Protein AF-0000000084974474 (afdb_homodimer)

Radius of gyration: 19.14 Å; Cα contacts (8 Å, |Δi|>4): 513; chains: 2; bounding box: 44×50×41 Å

Sequence (272 aa):
MDNSFTIFLDAYLDAWRNSSLVDLKELISQTYEAREITGGNIVDFGYVESLNGWEQGFNFAKENNAQWNIRVVSILPLRKDETMAILSATMVIQGESLKTANLFFQTFKKYNQGDWKLVRSYIETGISLNGVFFNNMDNSFTIFLDAYLDAWRNSSLVDLKELISQTYEAREITGGNIVDFGYVESLNGWEQGFNFAKENNAQWNIRVVSILPLRKDETMAILSATMVIQGESLKTANLFFQTFKKYNQGDWKLVRSYIETGISLNGVFFNN

Secondary structure (DSSP, 8-state):
--HHHHHHHHHHHHHHHTT-HHHHHHHEEEEEEEEEEETTEEEEEEHHHHHHHHHHHHHHHHHTTEEEEEEEEEEEEEETTEEEEEEEEEEEETTEE-SEEEEEEEEEEE-TTS-EEEEEEEEEEEEETTTSSTT-/--HHHHHHHHHHHHHHHTT-HHHHHHHEEEEEEEEEEETTEEEEEEHHHHHHHHHHHHHHHHHTTEEEEEEEEEEEEEETTEEEEEEEEEEEETTEE-SEEEEEEEEEEE-TTS-EEEEEEEEEEEEETTTSSTT-

Structure (mmCIF, N/CA/C/O backbone):
data_AF-0000000084974474-model_v1
#
loop_
_entity.id
_entity.type
_entity.pdbx_description
1 polymer Flavoprotein
#
loop_
_atom_site.group_PDB
_atom_site.id
_atom_site.type_symbol
_atom_site.label_atom_id
_atom_site.label_alt_id
_atom_site.label_comp_id
_atom_site.label_asym_id
_atom_site.label_entity_id
_atom_site.label_seq_id
_atom_site.pdbx_PDB_ins_code
_atom_site.Cartn_x
_atom_site.Cartn_y
_atom_site.Cartn_z
_atom_site.occupancy
_atom_site.B_iso_or_equiv
_atom_site.auth_seq_id
_atom_site.auth_comp_id
_atom_site.auth_asym_id
_atom_site.auth_atom_id
_atom_site.pdbx_PDB_model_num
ATOM 1 N N . MET A 1 1 ? -12.109 -13.461 10.797 1 56.47 1 MET A N 1
ATOM 2 C CA . MET A 1 1 ? -11.93 -13.297 9.359 1 56.47 1 MET A CA 1
ATOM 3 C C . MET A 1 1 ? -12.898 -14.18 8.586 1 56.47 1 MET A C 1
ATOM 5 O O . MET A 1 1 ? -13.312 -15.234 9.078 1 56.47 1 MET A O 1
ATOM 9 N N . ASP A 1 2 ? -13.484 -13.617 7.523 1 65.88 2 ASP A N 1
ATOM 10 C CA . ASP A 1 2 ? -14.391 -14.375 6.668 1 65.88 2 ASP A CA 1
ATOM 11 C C . ASP A 1 2 ? -13.75 -15.672 6.188 1 65.88 2 ASP A C 1
ATOM 13 O O . ASP A 1 2 ? -12.688 -15.648 5.562 1 65.88 2 ASP A O 1
ATOM 17 N N . ASN A 1 3 ? -14.18 -16.812 6.621 1 81.38 3 ASN A N 1
ATOM 18 C CA . ASN A 1 3 ? -13.688 -18.141 6.27 1 81.38 3 ASN A CA 1
ATOM 19 C C . ASN A 1 3 ? -13.539 -18.297 4.758 1 81.38 3 ASN A C 1
ATOM 21 O O . ASN A 1 3 ? -12.586 -18.922 4.289 1 81.38 3 ASN A O 1
ATOM 25 N N . SER A 1 4 ? -14.422 -17.656 4.105 1 90.56 4 SER A N 1
ATOM 26 C CA . SER A 1 4 ? -14.359 -17.797 2.652 1 90.56 4 SER A CA 1
ATOM 27 C C . SER A 1 4 ? -13.133 -17.094 2.078 1 90.56 4 SER A C 1
ATOM 29 O O . SER A 1 4 ? -12.547 -17.562 1.1 1 90.56 4 SER A O 1
ATOM 31 N N . PHE A 1 5 ? -12.68 -16.047 2.666 1 94.5 5 PHE A N 1
ATOM 32 C CA . PHE A 1 5 ? -11.516 -15.336 2.162 1 94.5 5 PHE A CA 1
ATOM 33 C C . PHE A 1 5 ? -10.242 -16.141 2.395 1 94.5 5 PHE A C 1
ATOM 35 O O . PHE A 1 5 ? -9.375 -16.203 1.521 1 94.5 5 PHE A O 1
ATOM 42 N N . THR A 1 6 ? -10.133 -16.688 3.533 1 94.56 6 THR A N 1
ATOM 43 C CA . THR A 1 6 ? -8.938 -17.469 3.854 1 94.56 6 THR A CA 1
ATOM 44 C C . THR A 1 6 ? -8.766 -18.625 2.875 1 94.56 6 THR A C 1
ATOM 46 O O . THR A 1 6 ? -7.652 -18.906 2.428 1 94.56 6 THR A O 1
ATOM 49 N N . ILE A 1 7 ? -9.828 -19.266 2.557 1 95.06 7 ILE A N 1
ATOM 50 C CA . ILE A 1 7 ? -9.797 -20.359 1.589 1 95.06 7 ILE A CA 1
ATOM 51 C C . ILE A 1 7 ? -9.359 -19.828 0.227 1 95.06 7 ILE A C 1
ATOM 53 O O . ILE A 1 7 ? -8.508 -20.422 -0.433 1 95.06 7 ILE A O 1
ATOM 57 N N . PHE A 1 8 ? -9.969 -18.75 -0.148 1 96.62 8 PHE A N 1
ATOM 58 C CA . PHE A 1 8 ? -9.609 -18.109 -1.411 1 96.62 8 PHE A CA 1
ATOM 59 C C . PHE A 1 8 ? -8.133 -17.734 -1.43 1 96.62 8 PHE A C 1
ATOM 61 O O . PHE A 1 8 ? -7.43 -18 -2.404 1 96.62 8 PHE A O 1
ATOM 68 N N . LEU A 1 9 ? -7.68 -17.062 -0.381 1 97.94 9 LEU A N 1
ATOM 69 C CA . LEU A 1 9 ? -6.289 -16.609 -0.328 1 97.94 9 LEU A CA 1
ATOM 70 C C . LEU A 1 9 ? -5.332 -17.797 -0.427 1 97.94 9 LEU A C 1
ATOM 72 O O . LEU A 1 9 ? -4.312 -17.719 -1.117 1 97.94 9 LEU A O 1
ATOM 76 N N . ASP A 1 10 ? -5.684 -18.844 0.241 1 97.19 10 ASP A N 1
ATOM 77 C CA . ASP A 1 10 ? -4.855 -20.047 0.158 1 97.19 10 ASP A CA 1
ATOM 78 C C . ASP A 1 10 ? -4.75 -20.547 -1.282 1 97.19 10 ASP A C 1
ATOM 80 O O . ASP A 1 10 ? -3.662 -20.906 -1.74 1 97.19 10 ASP A O 1
ATOM 84 N N . ALA A 1 11 ? -5.867 -20.547 -1.969 1 97.31 11 ALA A N 1
ATOM 85 C CA . ALA A 1 11 ? -5.875 -20.969 -3.367 1 97.31 11 ALA A CA 1
ATOM 86 C C . ALA A 1 11 ? -5.02 -20.031 -4.223 1 97.31 11 ALA A C 1
ATOM 88 O O . ALA A 1 11 ? -4.27 -20.5 -5.09 1 97.31 11 ALA A O 1
ATOM 89 N N . TYR A 1 12 ? -5.141 -18.812 -4.004 1 98.38 12 TYR A N 1
ATOM 90 C CA . TYR A 1 12 ? -4.367 -17.797 -4.715 1 98.38 12 TYR A CA 1
ATOM 91 C C . TYR A 1 12 ? -2.875 -18 -4.496 1 98.38 12 TYR A C 1
ATOM 93 O O . TYR A 1 12 ? -2.096 -18.016 -5.449 1 98.38 12 TYR A O 1
ATOM 101 N N . LEU A 1 13 ? -2.439 -18.172 -3.262 1 98.62 13 LEU A N 1
ATOM 102 C CA . LEU A 1 13 ? -1.033 -18.359 -2.918 1 98.62 13 LEU A CA 1
ATOM 103 C C . LEU A 1 13 ? -0.503 -19.672 -3.479 1 98.62 13 LEU A C 1
ATOM 105 O O . LEU A 1 13 ? 0.654 -19.75 -3.896 1 98.62 13 LEU A O 1
ATOM 109 N N . ASP A 1 14 ? -1.361 -20.719 -3.447 1 98.31 14 ASP A N 1
ATOM 110 C CA . ASP A 1 14 ? -0.965 -22 -4.031 1 98.31 14 ASP A CA 1
ATOM 111 C C . ASP A 1 14 ? -0.706 -21.859 -5.531 1 98.31 14 ASP A C 1
ATOM 113 O O . ASP A 1 14 ? 0.268 -22.406 -6.051 1 98.31 14 ASP A O 1
ATOM 117 N N . ALA A 1 15 ? -1.609 -21.172 -6.234 1 98.38 15 ALA A N 1
ATOM 118 C CA . ALA A 1 15 ? -1.404 -20.922 -7.66 1 98.38 15 ALA A CA 1
ATOM 119 C C . ALA A 1 15 ? -0.084 -20.203 -7.91 1 98.38 15 ALA A C 1
ATOM 121 O O . ALA A 1 15 ? 0.645 -20.531 -8.852 1 98.38 15 ALA A O 1
ATOM 122 N N . TRP A 1 16 ? 0.233 -19.219 -7.109 1 98.56 16 TRP A N 1
ATOM 123 C CA . TRP A 1 16 ? 1.481 -18.469 -7.172 1 98.56 16 TRP A CA 1
ATOM 124 C C . TRP A 1 16 ? 2.678 -19.375 -6.914 1 98.56 16 TRP A C 1
ATOM 126 O O . TRP A 1 16 ? 3.586 -19.469 -7.746 1 98.56 16 TRP A O 1
ATOM 136 N N . ARG A 1 17 ? 2.666 -20.156 -5.855 1 97.94 17 ARG A N 1
ATOM 137 C CA . ARG A 1 17 ? 3.775 -21.016 -5.469 1 97.94 17 ARG A CA 1
ATOM 138 C C . ARG A 1 17 ? 4.051 -22.078 -6.539 1 97.94 17 ARG A C 1
ATOM 140 O O . ARG A 1 17 ? 5.199 -22.453 -6.762 1 97.94 17 ARG A O 1
ATOM 147 N N . ASN A 1 18 ? 3.01 -22.484 -7.16 1 97.31 18 ASN A N 1
ATOM 148 C CA . ASN A 1 18 ? 3.131 -23.516 -8.172 1 97.31 18 ASN A CA 1
ATOM 149 C C . ASN A 1 18 ? 3.4 -22.938 -9.555 1 97.31 18 ASN A C 1
ATOM 151 O O . ASN A 1 18 ? 3.455 -23.656 -10.547 1 97.31 18 ASN A O 1
ATOM 155 N N . SER A 1 19 ? 3.492 -21.641 -9.625 1 97.88 19 SER A N 1
ATOM 156 C CA . SER A 1 19 ? 3.701 -20.938 -10.883 1 97.88 19 SER A CA 1
ATOM 157 C C . SER A 1 19 ? 2.66 -21.328 -11.922 1 97.88 19 SER A C 1
ATOM 159 O O . SER A 1 19 ? 3.004 -21.625 -13.07 1 97.88 19 SER A O 1
ATOM 161 N N . SER A 1 20 ? 1.408 -21.422 -11.5 1 97.75 20 SER A N 1
ATOM 162 C CA . SER A 1 20 ? 0.314 -21.781 -12.398 1 97.75 20 SER A CA 1
ATOM 163 C C . SER A 1 20 ? -0.392 -20.547 -12.93 1 97.75 20 SER A C 1
ATOM 165 O O . SER A 1 20 ? -1.273 -19.984 -12.273 1 97.75 20 SER A O 1
ATOM 167 N N . LEU A 1 21 ? -0.081 -20.203 -14.172 1 98 21 LEU A N 1
ATOM 168 C CA . LEU A 1 21 ? -0.707 -19.047 -14.797 1 98 21 LEU A CA 1
ATOM 169 C C . LEU A 1 21 ? -2.189 -19.312 -15.055 1 98 21 LEU A C 1
ATOM 171 O O . LEU A 1 21 ? -3.012 -18.391 -14.914 1 98 21 LEU A O 1
ATOM 175 N N . VAL A 1 22 ? -2.533 -20.453 -15.43 1 97.56 22 VAL A N 1
ATOM 176 C CA . VAL A 1 22 ? -3.912 -20.828 -15.734 1 97.56 22 VAL A CA 1
ATOM 177 C C . VAL A 1 22 ? -4.789 -20.609 -14.5 1 97.56 22 VAL A C 1
ATOM 179 O O . VAL A 1 22 ? -5.859 -20 -14.586 1 97.56 22 VAL A O 1
ATOM 182 N N . ASP A 1 23 ? -4.316 -21.031 -13.367 1 97.62 23 ASP A N 1
ATOM 183 C CA . ASP A 1 23 ? -5.078 -20.875 -12.133 1 97.62 23 ASP A CA 1
ATOM 184 C C . ASP A 1 23 ? -5.129 -19.406 -11.711 1 97.62 23 ASP A C 1
ATOM 186 O O . ASP A 1 23 ? -6.18 -18.906 -11.297 1 97.62 23 ASP A O 1
ATOM 190 N N . LEU A 1 24 ? -3.986 -18.719 -11.805 1 97.81 24 LEU A N 1
ATOM 191 C CA . LEU A 1 24 ? -3.93 -17.328 -11.367 1 97.81 24 LEU A CA 1
ATOM 192 C C . LEU A 1 24 ? -4.867 -16.453 -12.203 1 97.81 24 LEU A C 1
ATOM 194 O O . LEU A 1 24 ? -5.516 -15.547 -11.672 1 97.81 24 LEU A O 1
ATOM 198 N N . LYS A 1 25 ? -4.895 -16.75 -13.453 1 97.62 25 LYS A N 1
ATOM 199 C CA . LYS A 1 25 ? -5.738 -15.992 -14.367 1 97.62 25 LYS A CA 1
ATOM 200 C C . LYS A 1 25 ? -7.191 -15.977 -13.898 1 97.62 25 LYS A C 1
ATOM 202 O O . LYS A 1 25 ? -7.883 -14.969 -14.031 1 97.62 25 LYS A O 1
ATOM 207 N N . GLU A 1 26 ? -7.656 -17.016 -13.352 1 96.38 26 GLU A N 1
ATOM 208 C CA . GLU A 1 26 ? -9.039 -17.156 -12.906 1 96.38 26 GLU A CA 1
ATOM 209 C C . GLU A 1 26 ? -9.281 -16.375 -11.617 1 96.38 26 GLU A C 1
ATOM 211 O O . GLU A 1 26 ? -10.43 -16.109 -11.25 1 96.38 26 GLU A O 1
ATOM 216 N N . LEU A 1 27 ? -8.219 -16.031 -10.922 1 97.81 27 LEU A N 1
ATOM 217 C CA . LEU A 1 27 ? -8.336 -15.438 -9.594 1 97.81 27 LEU A CA 1
ATOM 218 C C . LEU A 1 27 ? -8.117 -13.93 -9.664 1 97.81 27 LEU A C 1
ATOM 220 O O . LEU A 1 27 ? -8.297 -13.234 -8.664 1 97.81 27 LEU A O 1
ATOM 224 N N . ILE A 1 28 ? -7.75 -13.414 -10.789 1 98.19 28 ILE A N 1
ATOM 225 C CA . ILE A 1 28 ? -7.512 -11.992 -10.984 1 98.19 28 ILE A CA 1
ATOM 226 C C . ILE A 1 28 ? -8.664 -11.383 -11.789 1 98.19 28 ILE A C 1
ATOM 228 O O . ILE A 1 28 ? -9.094 -11.953 -12.797 1 98.19 28 ILE A O 1
ATOM 232 N N . SER A 1 29 ? -9.195 -10.32 -11.344 1 97.75 29 SER A N 1
ATOM 233 C CA . SER A 1 29 ? -10.281 -9.633 -12.031 1 97.75 29 SER A CA 1
ATOM 234 C C . SER A 1 29 ? -9.828 -9.086 -13.375 1 97.75 29 SER A C 1
ATOM 236 O O . SER A 1 29 ? -8.719 -8.57 -13.5 1 97.75 29 SER A O 1
ATOM 238 N N . GLN A 1 30 ? -10.711 -9.055 -14.375 1 97.19 30 GLN A N 1
ATOM 239 C CA . GLN A 1 30 ? -10.406 -8.461 -15.672 1 97.19 30 GLN A CA 1
ATOM 240 C C . GLN A 1 30 ? -10.258 -6.949 -15.57 1 97.19 30 GLN A C 1
ATOM 242 O O . GLN A 1 30 ? -9.688 -6.316 -16.469 1 97.19 30 GLN A O 1
ATOM 247 N N . THR A 1 31 ? -10.766 -6.328 -14.531 1 9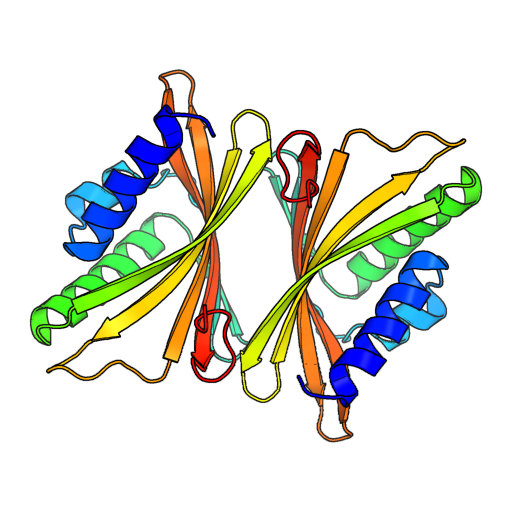6.44 31 THR A N 1
ATOM 248 C CA . THR A 1 31 ? -10.672 -4.887 -14.328 1 96.44 31 THR A CA 1
ATOM 249 C C . THR A 1 31 ? -9.523 -4.551 -13.383 1 96.44 31 THR A C 1
ATOM 251 O O . THR A 1 31 ? -9.477 -3.455 -12.82 1 96.44 31 THR A O 1
ATOM 254 N N . TYR A 1 32 ? -8.672 -5.52 -13.164 1 98 32 TYR A N 1
ATOM 255 C CA . TYR A 1 32 ? -7.516 -5.402 -12.281 1 98 32 TYR A CA 1
ATOM 256 C C . TYR A 1 32 ? -6.684 -4.176 -12.633 1 98 32 TYR A C 1
ATOM 258 O O . TYR A 1 32 ? -6.449 -3.891 -13.812 1 98 32 TYR A O 1
ATOM 266 N N . GLU A 1 33 ? -6.254 -3.398 -11.648 1 98.12 33 GLU A N 1
ATOM 267 C CA . GLU A 1 33 ? -5.332 -2.271 -11.781 1 98.12 33 GLU A CA 1
ATOM 268 C C . GLU A 1 33 ? -4.191 -2.373 -10.773 1 98.12 33 GLU A C 1
ATOM 270 O O . GLU A 1 33 ? -4.414 -2.674 -9.602 1 98.12 33 GLU A O 1
ATOM 275 N N . ALA A 1 34 ? -2.992 -2.102 -11.273 1 98.44 34 ALA A N 1
ATOM 276 C CA . ALA A 1 34 ? -1.835 -2.199 -10.391 1 98.44 34 ALA A CA 1
ATOM 277 C C . ALA A 1 34 ? -0.9 -1.008 -10.578 1 98.44 34 ALA A C 1
ATOM 279 O O . ALA A 1 34 ? -0.854 -0.408 -11.656 1 98.44 34 ALA A O 1
ATOM 280 N N . ARG A 1 35 ? -0.254 -0.593 -9.609 1 98.62 35 ARG A N 1
ATOM 281 C CA . ARG A 1 35 ? 0.877 0.33 -9.602 1 98.62 35 ARG A CA 1
ATOM 282 C C . ARG A 1 35 ? 2.113 -0.325 -8.992 1 98.62 35 ARG A C 1
ATOM 284 O O . ARG A 1 35 ? 2.055 -0.867 -7.891 1 98.62 35 ARG A O 1
ATOM 291 N N . GLU A 1 36 ? 3.164 -0.333 -9.672 1 98.44 36 GLU A N 1
ATOM 292 C CA . GLU A 1 36 ? 4.43 -0.918 -9.242 1 98.44 36 GLU A CA 1
ATOM 293 C C . GLU A 1 36 ? 5.52 0.145 -9.125 1 98.44 36 GLU A C 1
ATOM 295 O O . GLU A 1 36 ? 5.645 1.008 -10 1 98.44 36 GLU A O 1
ATOM 300 N N . ILE A 1 37 ? 6.215 0.116 -8.062 1 97.5 37 ILE A N 1
ATOM 301 C CA . ILE A 1 37 ? 7.383 0.965 -7.859 1 97.5 37 ILE A CA 1
ATOM 302 C C . ILE A 1 37 ? 8.656 0.137 -8.008 1 97.5 37 ILE A C 1
ATOM 304 O O . ILE A 1 37 ? 8.883 -0.813 -7.254 1 97.5 37 ILE A O 1
ATOM 308 N N . THR A 1 38 ? 9.469 0.484 -8.906 1 94 38 THR A N 1
ATOM 309 C CA . THR A 1 38 ? 10.766 -0.137 -9.125 1 94 38 THR A CA 1
ATOM 310 C C . THR A 1 38 ? 11.875 0.913 -9.109 1 94 38 THR A C 1
ATOM 312 O O . THR A 1 38 ? 11.922 1.78 -9.984 1 94 38 THR A O 1
ATOM 315 N N . GLY A 1 39 ? 12.789 0.85 -8.148 1 85.94 39 GLY A N 1
ATOM 316 C CA . GLY A 1 39 ? 13.859 1.833 -8.039 1 85.94 39 GLY A CA 1
ATOM 317 C C . GLY A 1 39 ? 13.344 3.258 -7.945 1 85.94 39 GLY A C 1
ATOM 318 O O . GLY A 1 39 ? 13.945 4.176 -8.508 1 85.94 39 GLY A O 1
ATOM 319 N N . GLY A 1 40 ? 12.172 3.357 -7.449 1 85 40 GLY A N 1
ATOM 320 C CA . GLY A 1 40 ? 11.602 4.688 -7.305 1 85 40 GLY A CA 1
ATOM 321 C C . GLY A 1 40 ? 10.727 5.086 -8.477 1 85 40 GLY A C 1
ATOM 322 O O . GLY A 1 40 ? 10.039 6.113 -8.43 1 85 40 GLY A O 1
ATOM 323 N N . ASN A 1 41 ? 10.781 4.305 -9.555 1 93.19 41 ASN A N 1
ATOM 324 C CA . ASN A 1 41 ? 9.961 4.586 -10.727 1 93.19 41 ASN A CA 1
ATOM 325 C C . ASN A 1 41 ? 8.57 3.957 -10.602 1 93.19 41 ASN A C 1
ATOM 327 O O . ASN A 1 41 ? 8.438 2.828 -10.125 1 93.19 41 ASN A O 1
ATOM 331 N N . ILE A 1 42 ? 7.57 4.746 -11.062 1 96.88 42 ILE A N 1
ATOM 332 C CA . ILE A 1 42 ? 6.18 4.316 -10.969 1 96.88 42 ILE A CA 1
ATOM 333 C C . ILE A 1 42 ? 5.727 3.74 -12.312 1 96.88 42 ILE A C 1
ATOM 335 O O . ILE A 1 42 ? 5.883 4.379 -13.352 1 96.88 42 ILE A O 1
ATOM 339 N N . VAL A 1 43 ? 5.188 2.588 -12.352 1 97.44 43 VAL A N 1
ATOM 340 C CA . VAL A 1 43 ? 4.598 1.955 -13.531 1 97.44 43 VAL A CA 1
ATOM 341 C C . VAL A 1 43 ? 3.191 1.461 -13.195 1 97.44 43 VAL A C 1
ATOM 343 O O . VAL A 1 43 ? 2.998 0.725 -12.227 1 97.44 43 VAL A O 1
ATOM 346 N N . ASP A 1 44 ? 2.271 1.889 -14.023 1 97.94 44 ASP A N 1
ATOM 347 C CA . ASP A 1 44 ? 0.905 1.394 -13.898 1 97.94 44 ASP A CA 1
ATOM 348 C C . ASP A 1 44 ? 0.591 0.363 -14.984 1 97.94 44 ASP A C 1
ATOM 350 O O . ASP A 1 44 ? 1.036 0.498 -16.125 1 97.94 44 ASP A O 1
ATOM 354 N N . PHE A 1 45 ? -0.127 -0.654 -14.641 1 98.31 45 PHE A N 1
ATOM 355 C CA . PHE A 1 45 ? -0.512 -1.646 -15.641 1 98.31 45 PHE A CA 1
ATOM 356 C C . PHE A 1 45 ? -1.829 -2.311 -15.258 1 98.31 45 PHE A C 1
ATOM 358 O O . PHE A 1 45 ? -2.27 -2.219 -14.109 1 98.31 45 PHE A O 1
ATOM 365 N N . GLY A 1 46 ? -2.449 -2.967 -16.188 1 98.19 46 GLY A N 1
ATOM 366 C CA . GLY A 1 46 ? -3.734 -3.619 -15.984 1 98.19 46 GLY A CA 1
ATOM 367 C C . GLY A 1 46 ? -3.664 -5.129 -16.125 1 98.19 46 GLY A C 1
ATOM 368 O O . GLY A 1 46 ? -2.607 -5.727 -15.906 1 98.19 46 GLY A O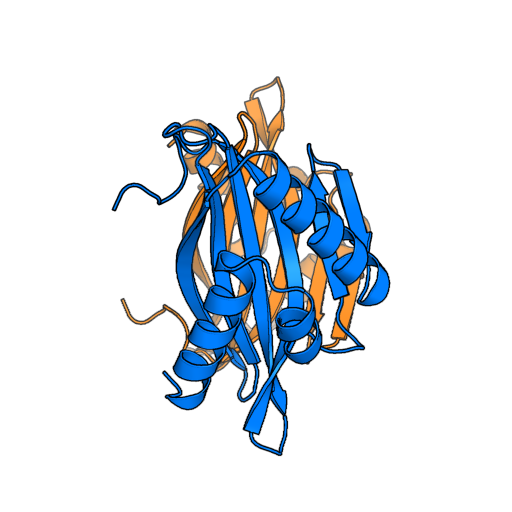 1
ATOM 369 N N . TYR A 1 47 ? -4.781 -5.695 -16.375 1 98.31 47 TYR A N 1
ATOM 370 C CA . TYR A 1 47 ? -4.996 -7.141 -16.375 1 98.31 47 TYR A CA 1
ATOM 371 C C . TYR A 1 47 ? -4.07 -7.832 -17.375 1 98.31 47 TYR A C 1
ATOM 373 O O . TYR A 1 47 ? -3.314 -8.734 -17 1 98.31 47 TYR A O 1
ATOM 381 N N . VAL A 1 48 ? -4.059 -7.414 -18.609 1 98.06 48 VAL A N 1
ATOM 382 C CA . VAL A 1 48 ? -3.307 -8.094 -19.656 1 98.06 48 VAL A CA 1
ATOM 383 C C . VAL A 1 48 ? -1.813 -8.031 -19.344 1 98.06 48 VAL A C 1
ATOM 385 O O . VAL A 1 48 ? -1.12 -9.055 -19.391 1 98.06 48 VAL A O 1
ATOM 388 N N . GLU A 1 49 ? -1.334 -6.852 -19.016 1 98.31 49 GLU A N 1
ATOM 389 C CA . GLU A 1 49 ? 0.078 -6.684 -18.688 1 98.31 49 GLU A CA 1
ATOM 390 C C . GLU A 1 49 ? 0.461 -7.516 -17.469 1 98.31 49 GLU A C 1
ATOM 392 O O . GLU A 1 49 ? 1.585 -8.008 -17.375 1 98.31 49 GLU A O 1
ATOM 397 N N . SER A 1 50 ? -0.454 -7.602 -16.5 1 98.12 50 SER A N 1
ATOM 398 C CA . SER A 1 50 ? -0.164 -8.391 -15.312 1 98.12 50 SER A CA 1
ATOM 399 C C . SER A 1 50 ? 0.058 -9.859 -15.664 1 98.12 50 SER A C 1
ATOM 401 O O . SER A 1 50 ? 0.975 -10.5 -15.141 1 98.12 50 SER A O 1
ATOM 403 N N . LEU A 1 51 ? -0.827 -10.398 -16.516 1 98.19 51 LEU A N 1
ATOM 404 C CA . LEU A 1 51 ? -0.672 -11.789 -16.922 1 98.19 51 LEU A CA 1
ATOM 405 C C . LEU A 1 51 ? 0.671 -12.008 -17.609 1 98.19 51 LEU A C 1
ATOM 407 O O . LEU A 1 51 ? 1.332 -13.023 -17.375 1 98.19 51 LEU A O 1
ATOM 411 N N . ASN A 1 52 ? 1.05 -11.062 -18.453 1 98 52 ASN A N 1
ATOM 412 C CA . ASN A 1 52 ? 2.361 -11.141 -19.078 1 98 52 ASN A CA 1
ATOM 413 C C . ASN A 1 52 ? 3.486 -11.117 -18.047 1 98 52 ASN A C 1
ATOM 415 O O . ASN A 1 52 ? 4.461 -11.867 -18.172 1 98 52 ASN A O 1
ATOM 419 N N . GLY A 1 53 ? 3.396 -10.258 -17.094 1 97.31 53 GLY A N 1
ATOM 420 C CA . GLY A 1 53 ? 4.375 -10.203 -16.031 1 97.31 53 GLY A CA 1
ATOM 421 C C . GLY A 1 53 ? 4.461 -11.5 -15.234 1 97.31 53 GLY A C 1
ATOM 422 O O . GLY A 1 53 ? 5.555 -11.984 -14.945 1 97.31 53 GLY A O 1
ATOM 423 N N . TRP A 1 54 ? 3.338 -12.055 -14.867 1 97.94 54 TRP A N 1
ATOM 424 C CA . TRP A 1 54 ? 3.299 -13.328 -14.164 1 97.94 54 TRP A CA 1
ATOM 425 C C . TRP A 1 54 ? 3.939 -14.43 -15.008 1 97.94 54 TRP A C 1
ATOM 427 O O . TRP A 1 54 ? 4.699 -15.258 -14.484 1 97.94 54 TRP A O 1
ATOM 437 N N . GLU A 1 55 ? 3.549 -14.422 -16.266 1 98.25 55 GLU A N 1
ATOM 438 C CA . GLU A 1 55 ? 4.121 -15.43 -17.156 1 98.25 55 GLU A CA 1
ATOM 439 C C . GLU A 1 55 ? 5.645 -15.359 -17.172 1 98.25 55 GLU A C 1
ATOM 441 O O . GLU A 1 55 ? 6.32 -16.391 -17.062 1 98.25 55 GLU A O 1
ATOM 446 N N . GLN A 1 56 ? 6.188 -14.188 -17.312 1 97.5 56 GLN A N 1
ATOM 447 C CA . GLN A 1 56 ? 7.637 -14 -17.297 1 97.5 56 GLN A CA 1
ATOM 448 C C . GLN A 1 56 ? 8.227 -14.477 -15.969 1 97.5 56 GLN A C 1
ATOM 450 O O . GLN A 1 56 ? 9.234 -15.188 -15.953 1 97.5 56 GLN A O 1
ATOM 455 N N . GLY A 1 57 ? 7.617 -14.086 -14.875 1 97.06 57 GLY A N 1
ATOM 456 C CA . GLY A 1 57 ? 8.094 -14.516 -13.57 1 97.06 57 GLY A CA 1
ATOM 457 C C . GLY A 1 57 ? 8.039 -16.016 -13.383 1 97.06 57 GLY A C 1
ATOM 458 O O . GLY A 1 57 ? 8.984 -16.625 -12.867 1 97.06 57 GLY A O 1
ATOM 459 N N . PHE A 1 58 ? 6.98 -16.625 -13.781 1 98.12 58 PHE A N 1
ATOM 460 C CA . PHE A 1 58 ? 6.805 -18.062 -13.633 1 98.12 58 PHE A CA 1
ATOM 461 C C . PHE A 1 58 ? 7.785 -18.828 -14.523 1 98.12 58 PHE A C 1
ATOM 463 O O . PHE A 1 58 ? 8.336 -19.844 -14.125 1 98.12 58 PHE A O 1
ATOM 470 N N . ASN A 1 59 ? 7.988 -18.344 -15.742 1 97.88 59 ASN A N 1
ATOM 471 C CA . ASN A 1 59 ? 8.992 -18.953 -16.609 1 97.88 59 ASN A CA 1
ATOM 472 C C . ASN A 1 59 ? 10.383 -18.875 -15.984 1 97.88 59 ASN A C 1
ATOM 474 O O . ASN A 1 59 ? 11.141 -19.844 -16.031 1 97.88 59 ASN A O 1
ATOM 478 N N . PHE A 1 60 ? 10.727 -17.766 -15.469 1 96.94 60 PHE A N 1
ATOM 479 C CA . PHE A 1 60 ? 12.008 -17.609 -14.789 1 96.94 60 PHE A CA 1
ATOM 480 C C . PHE A 1 60 ? 12.148 -18.625 -13.672 1 96.94 60 PHE A C 1
ATOM 482 O O . PHE A 1 60 ? 13.188 -19.266 -13.539 1 96.94 60 PHE A O 1
ATOM 489 N N . ALA A 1 61 ? 11.133 -18.703 -12.828 1 97 61 ALA A N 1
ATOM 490 C CA . ALA A 1 61 ? 11.164 -19.641 -11.711 1 97 61 ALA A CA 1
ATOM 491 C C . ALA A 1 61 ? 11.398 -21.062 -12.211 1 97 61 ALA A C 1
ATOM 493 O O . ALA A 1 61 ? 12.234 -21.797 -11.664 1 97 61 ALA A O 1
ATOM 494 N N . LYS A 1 62 ? 10.688 -21.438 -13.188 1 96.31 62 LYS A N 1
ATOM 495 C CA . LYS A 1 62 ? 10.797 -22.781 -13.742 1 96.31 62 LYS A CA 1
ATOM 496 C C . LYS A 1 62 ? 12.188 -23.016 -14.328 1 96.31 62 LYS A C 1
ATOM 498 O O . LYS A 1 62 ? 12.82 -24.047 -14.047 1 96.31 62 LYS A O 1
ATOM 503 N N . GLU A 1 63 ? 12.711 -22.094 -15.07 1 96.75 63 GLU A N 1
ATOM 504 C CA . GLU A 1 63 ? 13.992 -22.219 -15.766 1 96.75 63 GLU A CA 1
ATOM 505 C C . GLU A 1 63 ? 15.148 -22.297 -14.773 1 96.75 63 GLU A C 1
ATOM 507 O O . GLU A 1 63 ? 16.172 -22.922 -15.055 1 96.75 63 GLU A O 1
ATOM 512 N N . ASN A 1 64 ? 14.938 -21.703 -13.641 1 96.25 64 ASN A N 1
ATOM 513 C CA . ASN A 1 64 ? 16.031 -21.641 -12.672 1 96.25 64 ASN A CA 1
ATOM 514 C C . ASN A 1 64 ? 15.781 -22.578 -11.492 1 96.25 64 ASN A C 1
ATOM 516 O O . ASN A 1 64 ? 16.516 -22.531 -10.5 1 96.25 64 ASN A O 1
ATOM 520 N N . ASN A 1 65 ? 14.742 -23.328 -11.641 1 95.94 65 ASN A N 1
ATOM 521 C CA . ASN A 1 65 ? 14.344 -24.203 -10.547 1 95.94 65 ASN A CA 1
ATOM 522 C C . ASN A 1 65 ? 14.227 -23.453 -9.227 1 95.94 65 ASN A C 1
ATOM 524 O O . ASN A 1 65 ? 14.742 -23.891 -8.203 1 95.94 65 ASN A O 1
ATOM 528 N N . ALA A 1 66 ? 13.711 -22.312 -9.352 1 97.12 66 ALA A N 1
ATOM 529 C CA . ALA A 1 66 ? 13.539 -21.453 -8.18 1 97.12 66 ALA A CA 1
ATOM 530 C C . ALA A 1 66 ? 12.281 -21.828 -7.406 1 97.12 66 ALA A C 1
ATOM 532 O O . ALA A 1 66 ? 11.32 -22.344 -7.984 1 97.12 66 ALA A O 1
ATOM 533 N N . GLN A 1 67 ? 12.32 -21.609 -6.137 1 97.19 67 GLN A N 1
ATOM 534 C CA . GLN A 1 67 ? 11.156 -21.75 -5.266 1 97.19 67 GLN A CA 1
ATOM 535 C C . GLN A 1 67 ? 10.703 -20.391 -4.723 1 97.19 67 GLN A C 1
ATOM 537 O O . GLN A 1 67 ? 11.531 -19.578 -4.297 1 97.19 67 GLN A O 1
ATOM 542 N N . TRP A 1 68 ? 9.414 -20.203 -4.848 1 97.81 68 TRP A N 1
ATOM 543 C CA . TRP A 1 68 ? 8.859 -18.984 -4.277 1 97.81 68 TRP A CA 1
ATOM 544 C C . TRP A 1 68 ? 8.797 -19.062 -2.758 1 97.81 68 TRP A C 1
ATOM 546 O O . TRP A 1 68 ? 8.344 -20.062 -2.203 1 97.81 68 TRP A O 1
ATOM 556 N N . ASN A 1 69 ? 9.266 -18.125 -2.098 1 96.62 69 ASN A N 1
ATOM 557 C CA . ASN A 1 69 ? 9.047 -17.891 -0.673 1 96.62 69 ASN A CA 1
ATOM 558 C C . ASN A 1 69 ? 8.117 -16.703 -0.431 1 96.62 69 ASN A C 1
ATOM 560 O O . ASN A 1 69 ? 8.547 -15.555 -0.488 1 96.62 69 ASN A O 1
ATOM 564 N N . ILE A 1 70 ? 6.859 -16.984 -0.236 1 97.5 70 ILE A N 1
ATOM 565 C CA . ILE A 1 70 ? 5.824 -15.977 -0.063 1 97.5 70 ILE A CA 1
ATOM 566 C C . ILE A 1 70 ? 5.379 -15.938 1.397 1 97.5 70 ILE A C 1
ATOM 568 O O . ILE A 1 70 ? 5.094 -16.969 1.994 1 97.5 70 ILE A O 1
ATOM 572 N N . ARG A 1 71 ? 5.312 -14.797 1.938 1 94.75 71 ARG A N 1
ATOM 573 C CA . ARG A 1 71 ? 4.859 -14.617 3.314 1 94.75 71 ARG A CA 1
ATOM 574 C C . ARG A 1 71 ? 3.67 -13.664 3.377 1 94.75 71 ARG A C 1
ATOM 576 O O . ARG A 1 71 ? 3.67 -12.617 2.732 1 94.75 71 ARG A O 1
ATOM 583 N N . VAL A 1 72 ? 2.65 -14.102 4.133 1 95.69 72 VAL A N 1
ATOM 584 C CA . VAL A 1 72 ? 1.551 -13.195 4.461 1 95.69 72 VAL A CA 1
ATOM 585 C C . VAL A 1 72 ? 1.929 -12.336 5.664 1 95.69 72 VAL A C 1
ATOM 587 O O . VAL A 1 72 ? 2.041 -12.836 6.785 1 95.69 72 VAL A O 1
ATOM 590 N N . VAL A 1 73 ? 2.076 -11.102 5.473 1 92.56 73 VAL A N 1
ATOM 591 C CA . VAL A 1 73 ? 2.506 -10.172 6.508 1 92.56 73 VAL A CA 1
ATOM 592 C C . VAL A 1 73 ? 1.304 -9.727 7.34 1 92.56 73 VAL A C 1
ATOM 594 O O . VAL A 1 73 ? 1.383 -9.664 8.57 1 92.56 73 VAL A O 1
ATOM 597 N N . SER A 1 74 ? 0.217 -9.445 6.684 1 91.12 74 SER A N 1
ATOM 598 C CA . SER A 1 74 ? -0.991 -8.977 7.355 1 91.12 74 SER A CA 1
ATOM 599 C C . SER A 1 74 ? -2.213 -9.102 6.449 1 91.12 74 SER A C 1
ATOM 601 O O . SER A 1 74 ? -2.082 -9.133 5.227 1 91.12 74 SER A O 1
ATOM 603 N N . ILE A 1 75 ? -3.365 -9.297 7.016 1 93.69 75 ILE A N 1
ATOM 604 C CA . ILE A 1 75 ? -4.656 -9.25 6.336 1 93.69 75 ILE A CA 1
ATOM 605 C C . ILE A 1 75 ? -5.531 -8.164 6.953 1 93.69 75 ILE A C 1
ATOM 607 O O . ILE A 1 75 ? -5.742 -8.141 8.164 1 93.69 75 ILE A O 1
ATOM 611 N N . LEU A 1 76 ? -5.965 -7.23 6.062 1 91.88 76 LEU A N 1
ATOM 612 C CA . LEU A 1 76 ? -6.711 -6.062 6.523 1 91.88 76 LEU A CA 1
ATOM 613 C C . LEU A 1 76 ? -8.086 -6.004 5.871 1 91.88 76 LEU A C 1
ATOM 615 O O . LEU A 1 76 ? -8.195 -5.773 4.664 1 91.88 76 LEU A O 1
ATOM 619 N N . PRO A 1 77 ? -9.117 -6.203 6.691 1 91.81 77 PRO A N 1
ATOM 620 C CA . PRO A 1 77 ? -10.43 -5.91 6.109 1 91.81 77 PRO A CA 1
ATOM 621 C C . PRO A 1 77 ? -10.609 -4.434 5.762 1 91.81 77 PRO A C 1
ATOM 623 O O . PRO A 1 77 ? -10.375 -3.564 6.605 1 91.81 77 PRO A O 1
ATOM 626 N N . LEU A 1 78 ? -10.906 -4.07 4.574 1 92.81 78 LEU A N 1
ATOM 627 C CA . LEU A 1 78 ? -11.047 -2.686 4.141 1 92.81 78 LEU A CA 1
ATOM 628 C C . LEU A 1 78 ? -12.508 -2.252 4.184 1 92.81 78 LEU A C 1
ATOM 630 O O . LEU A 1 78 ? -12.859 -1.308 4.895 1 92.81 78 LEU A O 1
ATOM 634 N N . ARG A 1 79 ? -13.32 -2.9 3.506 1 89.5 79 ARG A N 1
ATOM 635 C CA . ARG A 1 79 ? -14.758 -2.686 3.359 1 89.5 79 ARG A CA 1
ATOM 636 C C . ARG A 1 79 ? -15.516 -4.008 3.395 1 89.5 79 ARG A C 1
ATOM 638 O O . ARG A 1 79 ? -14.906 -5.078 3.49 1 89.5 79 ARG A O 1
ATOM 645 N N . LYS A 1 80 ? -16.797 -3.895 3.348 1 85.69 80 LYS A N 1
ATOM 646 C CA . LYS A 1 80 ? -17.641 -5.078 3.467 1 85.69 80 LYS A CA 1
ATOM 647 C C . LYS A 1 80 ? -17.219 -6.156 2.469 1 85.69 80 LYS A C 1
ATOM 649 O O . LYS A 1 80 ? -17.188 -7.34 2.803 1 85.69 80 LYS A O 1
ATOM 654 N N . ASP A 1 81 ? -16.828 -5.73 1.285 1 91.62 81 ASP A N 1
ATOM 655 C CA . ASP A 1 81 ? -16.562 -6.723 0.248 1 91.62 81 ASP A CA 1
ATOM 656 C C . ASP A 1 81 ? -15.109 -6.641 -0.217 1 91.62 81 ASP A C 1
ATOM 658 O O . ASP A 1 81 ? -14.758 -7.16 -1.28 1 91.62 81 ASP A O 1
ATOM 662 N N . GLU A 1 82 ? -14.281 -5.945 0.536 1 94.56 82 GLU A N 1
ATOM 663 C CA . GLU A 1 82 ? -12.875 -5.836 0.144 1 94.56 82 GLU A CA 1
ATOM 664 C C . GLU A 1 82 ? -11.953 -6.168 1.311 1 94.56 82 GLU A C 1
ATOM 666 O O . GLU A 1 82 ? -12.18 -5.719 2.438 1 94.56 82 GLU A O 1
ATOM 671 N N . THR A 1 83 ? -10.984 -6.965 1.045 1 94.94 83 THR A N 1
ATOM 672 C CA . THR A 1 83 ? -9.93 -7.32 1.986 1 94.94 83 THR A CA 1
ATOM 673 C C . THR A 1 83 ? -8.555 -7.184 1.334 1 94.94 83 THR A C 1
ATOM 675 O O . THR A 1 83 ? -8.375 -7.555 0.173 1 94.94 83 THR A O 1
ATOM 678 N N . MET A 1 84 ? -7.66 -6.594 2.049 1 96.25 84 MET A N 1
ATOM 679 C CA . MET A 1 84 ? -6.285 -6.469 1.567 1 96.25 84 MET A CA 1
ATOM 680 C C . MET A 1 84 ? -5.371 -7.473 2.262 1 96.25 84 MET A C 1
ATOM 682 O O . MET A 1 84 ? -5.453 -7.656 3.479 1 96.25 84 MET A O 1
ATOM 686 N N . ALA A 1 85 ? -4.539 -8.133 1.514 1 97.12 85 ALA A N 1
ATOM 687 C CA . ALA A 1 85 ? -3.422 -8.906 2.049 1 97.12 85 ALA A CA 1
ATOM 688 C C . ALA A 1 85 ? -2.088 -8.234 1.739 1 97.12 85 ALA A C 1
ATOM 690 O O . ALA A 1 85 ? -1.815 -7.883 0.59 1 97.12 85 ALA A O 1
ATOM 691 N N . ILE A 1 86 ? -1.332 -7.977 2.746 1 95.88 86 ILE A N 1
ATOM 692 C CA . ILE A 1 86 ? 0.057 -7.566 2.57 1 95.88 86 ILE A CA 1
ATOM 693 C C . ILE A 1 86 ? 0.955 -8.797 2.5 1 95.88 86 ILE A C 1
ATOM 695 O O . ILE A 1 86 ? 0.992 -9.602 3.436 1 95.88 86 ILE A O 1
ATOM 699 N N . LEU A 1 87 ? 1.649 -8.914 1.32 1 97.25 87 LEU A N 1
ATOM 700 C CA . LEU A 1 87 ? 2.465 -10.094 1.062 1 97.25 87 LEU A CA 1
ATOM 701 C C . LEU A 1 87 ? 3.902 -9.703 0.743 1 97.25 87 LEU A C 1
ATOM 703 O O . LEU A 1 87 ? 4.145 -8.688 0.088 1 97.25 87 LEU A O 1
ATOM 707 N N . SER A 1 88 ? 4.797 -10.469 1.221 1 96.12 88 SER A N 1
ATOM 708 C CA . SER A 1 88 ? 6.172 -10.398 0.734 1 96.12 88 SER A CA 1
ATOM 709 C C . SER A 1 88 ? 6.547 -11.656 -0.048 1 96.12 88 SER A C 1
ATOM 711 O O . SER A 1 88 ? 6.113 -12.758 0.294 1 96.12 88 SER A O 1
ATOM 713 N N . ALA A 1 89 ? 7.281 -11.461 -1.095 1 97 89 ALA A N 1
ATOM 714 C CA . ALA A 1 89 ? 7.695 -12.609 -1.901 1 97 89 ALA A CA 1
ATOM 715 C C . ALA A 1 89 ? 9.164 -12.492 -2.303 1 97 89 ALA A C 1
ATOM 717 O O . ALA A 1 89 ? 9.625 -11.414 -2.68 1 97 89 ALA A O 1
ATOM 718 N N . THR A 1 90 ? 9.859 -13.523 -2.16 1 96.56 90 THR A N 1
ATOM 719 C CA . THR A 1 90 ? 11.211 -13.688 -2.666 1 96.56 90 THR A CA 1
ATOM 720 C C . THR A 1 90 ? 11.398 -15.086 -3.256 1 96.56 90 THR A C 1
ATOM 722 O O . THR A 1 90 ? 10.453 -15.875 -3.316 1 96.56 90 THR A O 1
ATOM 725 N N . MET A 1 91 ? 12.547 -15.352 -3.852 1 96.69 91 MET A N 1
ATOM 726 C CA . MET A 1 91 ? 12.812 -16.656 -4.445 1 96.69 91 MET A CA 1
ATOM 727 C C . MET A 1 91 ? 14.039 -17.297 -3.805 1 96.69 91 MET A C 1
ATOM 729 O O . MET A 1 91 ? 14.969 -16.609 -3.383 1 96.69 91 MET A O 1
ATOM 733 N N . VAL A 1 92 ? 13.961 -18.562 -3.637 1 96.69 92 VAL A N 1
ATOM 734 C CA . VAL A 1 92 ? 15.109 -19.391 -3.275 1 96.69 92 VAL A CA 1
ATOM 735 C C . VAL A 1 92 ? 15.625 -20.125 -4.512 1 96.69 92 VAL A C 1
ATOM 737 O O . VAL A 1 92 ? 14.875 -20.844 -5.176 1 96.69 92 VAL A O 1
ATOM 740 N N . ILE A 1 93 ? 16.844 -19.859 -4.863 1 96.06 93 ILE A N 1
ATOM 741 C CA . ILE A 1 93 ? 17.484 -20.5 -6.012 1 96.06 93 ILE A CA 1
ATOM 742 C C . ILE A 1 93 ? 18.688 -21.297 -5.551 1 96.06 93 ILE A C 1
ATOM 744 O O . ILE A 1 93 ? 19.594 -20.766 -4.914 1 96.06 93 ILE A O 1
ATOM 748 N N . GLN A 1 94 ? 18.641 -22.547 -5.875 1 93.94 94 GLN A N 1
ATOM 749 C CA . GLN A 1 94 ? 19.734 -23.453 -5.492 1 93.94 94 GLN A CA 1
ATOM 750 C C . GLN A 1 94 ? 20.016 -23.375 -3.994 1 93.94 94 GLN A C 1
ATOM 752 O O . GLN A 1 94 ? 21.172 -23.25 -3.582 1 93.94 94 GLN A O 1
ATOM 757 N N . GLY A 1 95 ? 19.031 -23.203 -3.248 1 92.69 95 GLY A N 1
ATOM 758 C CA . GLY A 1 95 ? 19.125 -23.266 -1.798 1 92.69 95 GLY A CA 1
ATOM 759 C C . GLY A 1 95 ? 19.438 -21.906 -1.173 1 92.69 95 GLY A C 1
ATOM 760 O O . GLY A 1 95 ? 19.5 -21.797 0.053 1 92.69 95 GLY A O 1
ATOM 761 N N . GLU A 1 96 ? 19.641 -20.922 -2.037 1 94.5 96 GLU A N 1
ATOM 762 C CA . GLU A 1 96 ? 19.969 -19.594 -1.524 1 94.5 96 GLU A CA 1
ATOM 763 C C . GLU A 1 96 ? 18.844 -18.594 -1.786 1 94.5 96 GLU A C 1
ATOM 765 O O . GLU A 1 96 ? 18.359 -18.5 -2.91 1 94.5 96 GLU A O 1
ATOM 770 N N . SER A 1 97 ? 18.453 -17.906 -0.743 1 92.5 97 SER A N 1
ATOM 771 C CA . SER A 1 97 ? 17.438 -16.875 -0.883 1 92.5 97 SER A CA 1
ATOM 772 C C . SER A 1 97 ? 18.016 -15.625 -1.541 1 92.5 97 SER A C 1
ATOM 774 O O . SER A 1 97 ? 19.141 -15.219 -1.245 1 92.5 97 SER A O 1
ATOM 776 N N . LEU A 1 98 ? 17.219 -15.07 -2.42 1 92.25 98 LEU A N 1
ATOM 777 C CA . LEU A 1 98 ? 17.609 -13.758 -2.914 1 92.25 98 LEU A CA 1
ATOM 778 C C . LEU A 1 98 ? 17.719 -12.75 -1.77 1 92.25 98 LEU A C 1
ATOM 780 O O . LEU A 1 98 ? 17.078 -12.93 -0.726 1 92.25 98 LEU A O 1
ATOM 784 N N . LYS A 1 99 ? 18.438 -11.703 -1.994 1 90.44 99 LYS A N 1
ATOM 785 C CA . LYS A 1 99 ? 18.688 -10.711 -0.953 1 90.44 99 LYS A CA 1
ATOM 786 C C . LYS A 1 99 ? 17.578 -9.664 -0.907 1 90.44 99 LYS A C 1
ATOM 788 O O . LYS A 1 99 ? 17.516 -8.859 0.023 1 90.44 99 LYS A O 1
ATOM 793 N N . THR A 1 100 ? 16.75 -9.711 -1.977 1 92.75 100 THR A N 1
ATOM 794 C CA . THR A 1 100 ? 15.656 -8.742 -2.029 1 92.75 100 THR A CA 1
ATOM 795 C C . THR A 1 100 ? 14.312 -9.461 -2.141 1 92.75 100 THR A C 1
ATOM 797 O O . THR A 1 100 ? 14.258 -10.641 -2.496 1 92.75 100 THR A O 1
ATOM 800 N N . ALA A 1 101 ? 13.344 -8.812 -1.726 1 95 101 ALA A N 1
ATOM 801 C CA . ALA A 1 101 ? 11.961 -9.266 -1.864 1 95 101 ALA A CA 1
ATOM 802 C C . ALA A 1 101 ? 11.086 -8.172 -2.473 1 95 101 ALA A C 1
ATOM 804 O O . ALA A 1 101 ? 11.523 -7.031 -2.625 1 95 101 ALA A O 1
ATOM 805 N N . ASN A 1 102 ? 9.969 -8.586 -2.965 1 96.69 102 ASN A N 1
ATOM 806 C CA . ASN A 1 102 ? 8.914 -7.652 -3.332 1 96.69 102 ASN A CA 1
ATOM 807 C C . ASN A 1 102 ? 7.812 -7.609 -2.279 1 96.69 102 ASN A C 1
ATOM 809 O O . ASN A 1 102 ? 7.492 -8.625 -1.664 1 96.69 102 ASN A O 1
ATOM 813 N N . LEU A 1 103 ? 7.305 -6.422 -2.057 1 96.94 103 LEU A N 1
ATOM 814 C CA . LEU A 1 103 ? 6.18 -6.207 -1.154 1 96.94 103 LEU A CA 1
ATOM 815 C C . LEU A 1 103 ? 4.906 -5.91 -1.937 1 96.94 103 LEU A C 1
ATOM 817 O O . LEU A 1 103 ? 4.895 -5.027 -2.799 1 96.94 103 LEU A O 1
ATOM 821 N N . PHE A 1 104 ? 3.846 -6.73 -1.67 1 98.06 104 PHE A N 1
ATOM 822 C CA . PHE A 1 104 ? 2.576 -6.629 -2.377 1 98.06 104 PHE A CA 1
ATOM 823 C C . PHE A 1 104 ? 1.461 -6.207 -1.429 1 98.06 104 PHE A C 1
ATOM 825 O O . PHE A 1 104 ? 1.257 -6.832 -0.385 1 98.06 104 PHE A O 1
ATOM 832 N N . PHE A 1 105 ? 0.809 -5.121 -1.729 1 98 105 PHE A N 1
ATOM 833 C CA . PHE A 1 105 ? -0.465 -4.742 -1.127 1 98 105 PHE A CA 1
ATOM 834 C C . PHE A 1 105 ? -1.625 -5.086 -2.055 1 98 105 PHE A C 1
ATOM 836 O O . PHE A 1 105 ? -1.979 -4.293 -2.932 1 98 105 PHE A O 1
ATOM 843 N N . GLN A 1 106 ? -2.195 -6.258 -1.804 1 98.5 106 GLN A N 1
ATOM 844 C CA . GLN A 1 106 ? -3.178 -6.816 -2.727 1 98.5 106 GLN A CA 1
ATOM 845 C C . GLN A 1 106 ? -4.59 -6.703 -2.162 1 98.5 106 GLN A C 1
ATOM 847 O O . GLN A 1 106 ? -4.867 -7.188 -1.062 1 98.5 106 GLN A O 1
ATOM 852 N N . THR A 1 107 ? -5.406 -6.066 -2.91 1 98 107 THR A N 1
ATOM 853 C CA . THR A 1 107 ? -6.801 -5.949 -2.504 1 98 107 THR A CA 1
ATOM 854 C C . THR A 1 107 ? -7.676 -6.934 -3.277 1 98 107 THR A C 1
ATOM 856 O O . THR A 1 107 ? -7.609 -6.996 -4.508 1 98 107 THR A O 1
ATOM 859 N N . PHE A 1 108 ? -8.414 -7.688 -2.559 1 97.94 108 PHE A N 1
ATOM 860 C CA . PHE A 1 108 ? -9.359 -8.656 -3.105 1 97.94 108 PHE A CA 1
ATOM 861 C C . PHE A 1 108 ? -10.797 -8.211 -2.854 1 97.94 108 PHE A C 1
ATOM 863 O O . PHE A 1 108 ? -11.109 -7.688 -1.785 1 97.94 108 PHE A O 1
ATOM 870 N N . LYS A 1 109 ? -11.594 -8.43 -3.844 1 96.81 109 LYS A N 1
ATOM 871 C CA . LYS A 1 109 ? -13.008 -8.07 -3.74 1 96.81 109 LYS A CA 1
ATOM 872 C C . LYS A 1 109 ? -13.898 -9.305 -3.832 1 96.81 109 LYS A C 1
ATOM 874 O O . LYS A 1 109 ? -13.656 -10.195 -4.648 1 96.81 109 LYS A O 1
ATOM 879 N N . LYS A 1 110 ? -14.867 -9.367 -2.965 1 95.75 110 LYS A N 1
ATOM 880 C CA . LYS A 1 110 ? -15.875 -10.422 -2.988 1 95.75 110 LYS A CA 1
ATOM 881 C C . LYS A 1 110 ? -17.047 -10.039 -3.896 1 95.75 110 LYS A C 1
ATOM 883 O O . LYS A 1 110 ? -17.641 -8.977 -3.738 1 95.75 110 LYS A O 1
ATOM 888 N N . TYR A 1 111 ? -17.344 -10.859 -4.816 1 93.38 111 TYR A N 1
ATOM 889 C CA . TYR A 1 111 ? -18.484 -10.641 -5.699 1 93.38 111 TYR A CA 1
ATOM 890 C C . TYR A 1 111 ? -19.688 -11.453 -5.238 1 93.38 111 TYR A C 1
ATOM 892 O O . TYR A 1 111 ? -19.594 -12.273 -4.324 1 93.38 111 TYR A O 1
ATOM 900 N N . ASN A 1 112 ? -20.891 -11.156 -5.664 1 83.25 112 ASN A N 1
ATOM 901 C CA . ASN A 1 112 ? -22.188 -11.695 -5.25 1 83.25 112 ASN A CA 1
ATOM 902 C C . ASN A 1 112 ? -22.188 -13.219 -5.242 1 83.25 112 ASN A C 1
ATOM 904 O O . ASN A 1 112 ? -22.875 -13.836 -4.426 1 83.25 112 ASN A O 1
ATOM 908 N N . GLN A 1 113 ? -21.547 -13.805 -5.969 1 77.62 113 GLN A N 1
ATOM 909 C CA . GLN A 1 113 ? -21.578 -15.266 -5.926 1 77.62 113 GLN A CA 1
ATOM 910 C C . GLN A 1 113 ? -20.547 -15.82 -4.953 1 77.62 113 GLN A C 1
ATOM 912 O O . GLN A 1 113 ? -20.297 -17.031 -4.918 1 77.62 113 GLN A O 1
ATOM 917 N N . GLY A 1 114 ? -20.078 -14.883 -4.203 1 75.38 114 GLY A N 1
ATOM 918 C CA . GLY A 1 114 ? -19.125 -15.273 -3.174 1 75.38 114 GLY A CA 1
ATOM 919 C C . GLY A 1 114 ? -17.719 -15.5 -3.705 1 75.38 114 GLY A C 1
ATOM 920 O O . GLY A 1 114 ? -16.859 -16.031 -2.996 1 75.38 114 GLY A O 1
ATOM 921 N N . ASP A 1 115 ? -17.531 -15.188 -4.879 1 91.38 115 ASP A N 1
ATOM 922 C CA . ASP A 1 115 ? -16.203 -15.391 -5.469 1 91.38 115 ASP A CA 1
ATOM 923 C C . ASP A 1 115 ? -15.312 -14.18 -5.234 1 91.38 115 ASP A C 1
ATOM 925 O O . ASP A 1 115 ? -15.758 -13.039 -5.355 1 91.38 115 ASP A O 1
ATOM 929 N N . TRP A 1 116 ? -14.148 -14.445 -4.746 1 96.94 116 TRP A N 1
ATOM 930 C CA . TRP A 1 116 ? -13.141 -13.414 -4.559 1 96.94 116 TRP A CA 1
ATOM 931 C C . TRP A 1 116 ? -12.266 -13.273 -5.801 1 96.94 116 TRP A C 1
ATOM 933 O O . TRP A 1 116 ? -11.992 -14.258 -6.492 1 96.94 116 TRP A O 1
ATOM 943 N N . LYS A 1 117 ? -11.906 -12.062 -6.066 1 98 117 LYS A N 1
ATOM 944 C CA . LYS A 1 117 ? -10.922 -11.789 -7.113 1 98 117 LYS A CA 1
ATOM 945 C C . LYS A 1 117 ? -9.922 -10.727 -6.672 1 98 117 LYS A C 1
ATOM 947 O O . LYS A 1 117 ? -10.273 -9.812 -5.922 1 98 117 LYS A O 1
ATOM 952 N N . LEU A 1 118 ? -8.711 -10.883 -7.102 1 98.5 118 LEU A N 1
ATOM 953 C CA . LEU A 1 118 ? -7.742 -9.797 -6.984 1 98.5 118 LEU A CA 1
ATOM 954 C C . LEU A 1 118 ? -8.133 -8.625 -7.879 1 98.5 118 LEU A C 1
ATOM 956 O O . LEU A 1 118 ? -8.266 -8.773 -9.094 1 98.5 118 LEU A O 1
ATOM 960 N N . VAL A 1 119 ? -8.297 -7.371 -7.297 1 98 119 VAL A N 1
ATOM 961 C CA . VAL A 1 119 ? -8.836 -6.285 -8.109 1 98 119 VAL A CA 1
ATOM 962 C C . VAL A 1 119 ? -7.809 -5.156 -8.203 1 98 119 VAL A C 1
ATOM 964 O O . VAL A 1 119 ? -7.863 -4.336 -9.125 1 98 119 VAL A O 1
ATOM 967 N N . ARG A 1 120 ? -6.887 -5.02 -7.285 1 98.19 120 ARG A N 1
ATOM 968 C CA . ARG A 1 120 ? -5.855 -3.992 -7.398 1 98.19 120 ARG A CA 1
ATOM 969 C C . ARG A 1 120 ? -4.625 -4.355 -6.57 1 98.19 120 ARG A C 1
ATOM 971 O O . ARG A 1 120 ? -4.73 -5.086 -5.582 1 98.19 120 ARG A O 1
ATOM 978 N N . SER A 1 121 ? -3.486 -3.896 -6.98 1 98.56 121 SER A N 1
ATOM 979 C CA . SER A 1 121 ? -2.221 -4.109 -6.285 1 98.56 121 SER A CA 1
ATOM 980 C C . SER A 1 121 ? -1.391 -2.832 -6.246 1 98.56 121 SER A C 1
ATOM 982 O O . SER A 1 121 ? -1.339 -2.086 -7.227 1 98.56 121 SER A O 1
ATOM 984 N N . TYR A 1 122 ? -0.876 -2.561 -5.18 1 98.5 122 TYR A N 1
ATOM 985 C CA . TYR A 1 122 ? 0.282 -1.686 -5.027 1 98.5 122 TYR A CA 1
ATOM 986 C C . TYR A 1 122 ? 1.529 -2.488 -4.676 1 98.5 122 TYR A C 1
ATOM 988 O O . TYR A 1 122 ? 1.519 -3.283 -3.732 1 98.5 122 TYR A O 1
ATOM 996 N N . ILE A 1 123 ? 2.625 -2.309 -5.418 1 98.44 123 ILE A N 1
ATOM 997 C CA . ILE A 1 123 ? 3.766 -3.209 -5.305 1 98.44 123 ILE A CA 1
ATOM 998 C C . ILE A 1 123 ? 5.051 -2.398 -5.137 1 98.44 123 ILE A C 1
ATOM 1000 O O . ILE A 1 123 ? 5.297 -1.455 -5.895 1 98.44 123 ILE A O 1
ATOM 1004 N N . GLU A 1 124 ? 5.852 -2.684 -4.199 1 97.25 124 GLU A N 1
ATOM 1005 C CA . GLU A 1 124 ? 7.223 -2.219 -4.023 1 97.25 124 GLU A CA 1
ATOM 1006 C C . GLU A 1 124 ? 8.227 -3.33 -4.328 1 97.25 124 GLU A C 1
ATOM 1008 O O . GLU A 1 124 ? 8.281 -4.332 -3.613 1 97.25 124 GLU A O 1
ATOM 1013 N N . THR A 1 125 ? 8.984 -3.123 -5.367 1 96.81 125 THR A N 1
ATOM 1014 C CA . THR A 1 125 ? 9.883 -4.203 -5.766 1 96.81 125 THR A CA 1
ATOM 1015 C C . THR A 1 125 ? 11.281 -3.986 -5.195 1 96.81 125 THR A C 1
ATOM 1017 O O . THR A 1 125 ? 11.648 -2.861 -4.852 1 96.81 125 THR A O 1
ATOM 1020 N N . GLY A 1 126 ? 12.016 -5.07 -5.043 1 94.06 126 GLY A N 1
ATOM 1021 C CA . GLY A 1 126 ? 13.43 -5.02 -4.719 1 94.06 126 GLY A CA 1
ATOM 1022 C C . GLY A 1 126 ? 13.703 -4.48 -3.326 1 94.06 126 GLY A C 1
ATOM 1023 O O . GLY A 1 126 ? 14.688 -3.762 -3.115 1 94.06 126 GLY A O 1
ATOM 1024 N N . ILE A 1 127 ? 12.828 -4.789 -2.398 1 93.25 127 ILE A N 1
ATOM 1025 C CA . ILE A 1 127 ? 13.008 -4.32 -1.029 1 93.25 127 ILE A CA 1
ATOM 1026 C C . ILE A 1 127 ? 14.062 -5.168 -0.327 1 93.25 127 ILE A C 1
ATOM 1028 O O . ILE A 1 127 ? 14.094 -6.391 -0.492 1 93.25 127 ILE A O 1
ATOM 1032 N N . SER A 1 128 ? 14.891 -4.465 0.494 1 86.62 128 SER A N 1
ATOM 1033 C CA . SER A 1 128 ? 15.953 -5.184 1.193 1 86.62 128 SER A CA 1
ATOM 1034 C C . SER A 1 128 ? 15.391 -6.047 2.316 1 86.62 128 SER A C 1
ATOM 1036 O O . SER A 1 128 ? 14.547 -5.59 3.098 1 86.62 128 SER A O 1
ATOM 1038 N N . LEU A 1 129 ? 15.742 -7.234 2.447 1 80.56 129 LEU A N 1
ATOM 1039 C CA . LEU A 1 129 ? 15.266 -8.172 3.457 1 80.56 129 LEU A CA 1
ATOM 1040 C C . LEU A 1 129 ? 15.945 -7.918 4.797 1 80.56 129 LEU A C 1
ATOM 1042 O O . LEU 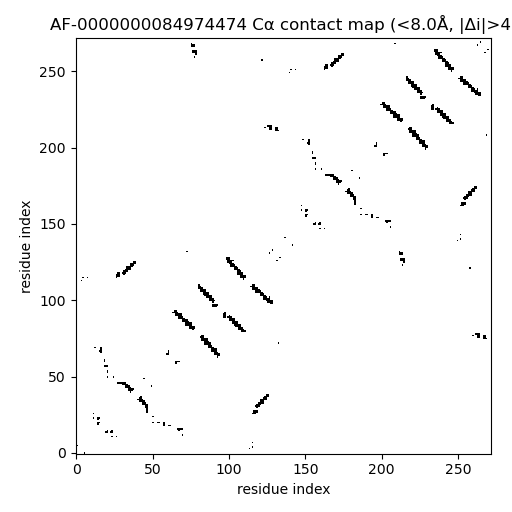A 1 129 ? 15.469 -8.383 5.836 1 80.56 129 LEU A O 1
ATOM 1046 N N . ASN A 1 130 ? 16.984 -7.27 4.949 1 65.88 130 ASN A N 1
ATOM 1047 C CA . ASN A 1 130 ? 17.625 -6.984 6.227 1 65.88 130 ASN A CA 1
ATOM 1048 C C . ASN A 1 130 ? 16.719 -6.16 7.137 1 65.88 130 ASN A C 1
ATOM 1050 O O . ASN A 1 130 ? 16.844 -6.23 8.359 1 65.88 130 ASN A O 1
ATOM 1054 N N . GLY A 1 131 ? 15.914 -5.34 6.684 1 54.38 131 GLY A N 1
ATOM 1055 C CA . GLY A 1 131 ? 15.094 -4.438 7.48 1 54.38 131 GLY A CA 1
ATOM 1056 C C . GLY A 1 131 ? 13.641 -4.867 7.562 1 54.38 131 GLY A C 1
ATOM 1057 O O . GLY A 1 131 ? 12.867 -4.293 8.328 1 54.38 131 GLY A O 1
ATOM 1058 N N . VAL A 1 132 ? 13.234 -5.59 6.633 1 55.38 132 VAL A N 1
ATOM 1059 C CA . VAL A 1 132 ? 11.805 -5.887 6.574 1 55.38 132 VAL A CA 1
ATOM 1060 C C . VAL A 1 132 ? 11.438 -6.867 7.688 1 55.38 132 VAL A C 1
ATOM 1062 O O . VAL A 1 132 ? 12.289 -7.613 8.172 1 55.38 132 VAL A O 1
ATOM 1065 N N . PHE A 1 133 ? 10.047 -6.703 8.25 1 53.81 133 PHE A N 1
ATOM 1066 C CA . PHE A 1 133 ? 9.32 -7.367 9.32 1 53.81 133 PHE A CA 1
ATOM 1067 C C . PHE A 1 133 ? 9.586 -8.867 9.312 1 53.81 133 PHE A C 1
ATOM 1069 O O . PHE A 1 133 ? 8.859 -9.633 9.953 1 53.81 133 PHE A O 1
ATOM 1076 N N . PHE A 1 134 ? 10.617 -9.336 8.5 1 46.12 134 PHE A N 1
ATOM 1077 C CA . PHE A 1 134 ? 10.602 -10.797 8.445 1 46.12 134 PHE A CA 1
ATOM 1078 C C . PHE A 1 134 ? 11.172 -11.391 9.727 1 46.12 134 PHE A C 1
ATOM 1080 O O . PHE A 1 134 ? 11.383 -12.602 9.812 1 46.12 134 PHE A O 1
ATOM 1087 N N . ASN A 1 135 ? 11.516 -10.5 10.594 1 39.31 135 ASN A N 1
ATOM 1088 C CA . ASN A 1 135 ? 12.117 -11.203 11.727 1 39.31 135 ASN A CA 1
ATOM 1089 C C . ASN A 1 135 ? 11.055 -11.891 12.586 1 39.31 135 ASN A C 1
ATOM 1091 O O . ASN A 1 135 ? 11.383 -12.516 13.594 1 39.31 135 ASN A O 1
ATOM 1095 N N . 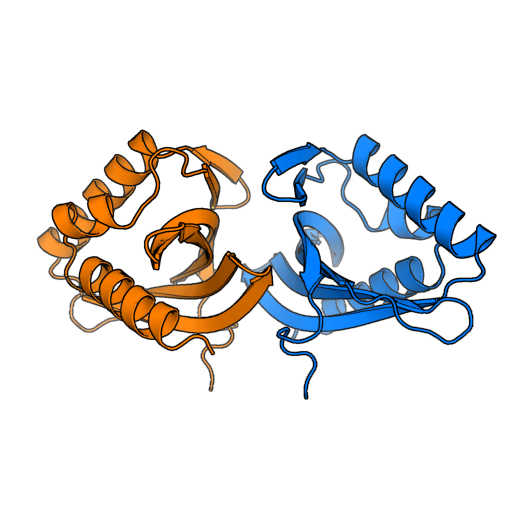ASN A 1 136 ? 9.828 -11.812 12.523 1 34.16 136 ASN A N 1
ATOM 1096 C CA . ASN A 1 136 ? 9.367 -12.766 13.523 1 34.16 136 ASN A CA 1
ATOM 1097 C C . ASN A 1 136 ? 9.641 -14.203 13.094 1 34.16 136 ASN A C 1
ATOM 1099 O O . ASN A 1 136 ? 9.43 -14.555 11.93 1 34.16 136 ASN A O 1
ATOM 1103 N N . MET B 1 1 ? 15.953 1.044 13.844 1 57.31 1 MET B N 1
ATOM 1104 C CA . MET B 1 1 ? 15.422 2.049 12.93 1 57.31 1 MET B CA 1
ATOM 1105 C C . MET B 1 1 ? 16.266 3.316 12.953 1 57.31 1 MET B C 1
ATOM 1107 O O . MET B 1 1 ? 16.906 3.617 13.961 1 57.31 1 MET B O 1
ATOM 1111 N N . ASP B 1 2 ? 16.5 3.879 11.758 1 66.25 2 ASP B N 1
ATOM 1112 C CA . ASP B 1 2 ? 17.266 5.117 11.633 1 66.25 2 ASP B CA 1
ATOM 1113 C C . ASP B 1 2 ? 16.688 6.211 12.531 1 66.25 2 ASP B C 1
ATOM 1115 O O . ASP B 1 2 ? 15.508 6.562 12.406 1 66.25 2 ASP B O 1
ATOM 1119 N N . ASN B 1 3 ? 17.344 6.602 13.562 1 81.19 3 ASN B N 1
ATOM 1120 C CA . ASN B 1 3 ? 16.953 7.629 14.516 1 81.19 3 ASN B CA 1
ATOM 1121 C C . ASN B 1 3 ? 16.469 8.898 13.812 1 81.19 3 ASN B C 1
ATOM 1123 O O . ASN B 1 3 ? 15.516 9.539 14.266 1 81.19 3 ASN B O 1
ATOM 1127 N N . SER B 1 4 ? 17.094 9.133 12.734 1 90.56 4 SER B N 1
ATOM 1128 C CA . SER B 1 4 ? 16.719 10.352 12.023 1 90.56 4 SER B CA 1
ATOM 1129 C C . SER B 1 4 ? 15.312 10.234 11.438 1 90.56 4 SER B C 1
ATOM 1131 O O . SER B 1 4 ? 14.578 11.219 11.383 1 90.56 4 SER B O 1
ATOM 1133 N N . PHE B 1 5 ? 14.898 9.062 11.062 1 94.44 5 PHE B N 1
ATOM 1134 C CA . PHE B 1 5 ? 13.57 8.891 10.484 1 94.44 5 PHE B CA 1
ATOM 1135 C C . PHE B 1 5 ? 12.492 9.047 11.555 1 94.44 5 PHE B C 1
ATOM 1137 O O . PHE B 1 5 ? 11.461 9.68 11.312 1 94.44 5 PHE B O 1
ATOM 1144 N N . THR B 1 6 ? 12.727 8.484 12.664 1 94.62 6 THR B N 1
ATOM 1145 C CA . THR B 1 6 ? 11.742 8.57 13.734 1 94.62 6 THR B CA 1
ATOM 1146 C C . THR B 1 6 ? 11.484 10.023 14.117 1 94.62 6 THR B C 1
ATOM 1148 O O . THR B 1 6 ? 10.336 10.414 14.344 1 94.62 6 THR B O 1
ATOM 1151 N N . ILE B 1 7 ? 12.508 10.797 14.195 1 95 7 ILE B N 1
ATOM 1152 C CA . ILE B 1 7 ? 12.383 12.219 14.508 1 95 7 ILE B CA 1
ATOM 1153 C C . ILE B 1 7 ? 11.57 12.906 13.406 1 95 7 ILE B C 1
ATOM 1155 O O . ILE B 1 7 ? 10.664 13.688 13.703 1 95 7 ILE B O 1
ATOM 1159 N N . PHE B 1 8 ? 11.93 12.602 12.195 1 96.69 8 PHE B N 1
ATOM 1160 C CA . PHE B 1 8 ? 11.219 13.164 11.055 1 96.69 8 PHE B CA 1
ATOM 1161 C C . PHE B 1 8 ? 9.742 12.773 11.094 1 96.69 8 PHE B C 1
ATOM 1163 O O . PHE B 1 8 ? 8.867 13.625 10.914 1 96.69 8 PHE B O 1
ATOM 1170 N N . LEU B 1 9 ? 9.477 11.5 11.289 1 97.94 9 LEU B N 1
ATOM 1171 C CA . LEU B 1 9 ? 8.102 11.023 11.297 1 97.94 9 LEU B CA 1
ATOM 1172 C C . LEU B 1 9 ? 7.293 11.711 12.391 1 97.94 9 LEU B C 1
ATOM 1174 O O . LEU B 1 9 ? 6.137 12.078 12.18 1 97.94 9 LEU B O 1
ATOM 1178 N N . ASP B 1 10 ? 7.918 11.867 13.5 1 97.25 10 ASP B N 1
ATOM 1179 C CA . ASP B 1 10 ? 7.242 12.562 14.594 1 97.25 10 ASP B CA 1
ATOM 1180 C C . ASP B 1 10 ? 6.855 13.984 14.18 1 97.25 10 ASP B C 1
ATOM 1182 O O . ASP B 1 10 ? 5.742 14.43 14.453 1 97.25 10 ASP B O 1
ATOM 1186 N N . ALA B 1 11 ? 7.766 14.656 13.531 1 97.31 11 ALA B N 1
ATOM 1187 C CA . ALA B 1 11 ? 7.488 16.016 13.055 1 97.31 11 ALA B CA 1
ATOM 1188 C C . ALA B 1 11 ? 6.352 16.016 12.039 1 97.31 11 ALA B C 1
ATOM 1190 O O . ALA B 1 11 ? 5.48 16.891 12.078 1 97.31 11 ALA B O 1
ATOM 1191 N N . TYR B 1 12 ? 6.379 15.102 11.188 1 98.44 12 TYR B N 1
ATOM 1192 C CA . TYR B 1 12 ? 5.348 14.953 10.164 1 98.44 12 TYR B CA 1
ATOM 1193 C C . TYR B 1 12 ? 3.98 14.727 10.805 1 98.44 12 TYR B C 1
ATOM 1195 O O . TYR B 1 12 ? 3.006 15.391 10.453 1 98.44 12 TYR B O 1
ATOM 1203 N N . LEU B 1 13 ? 3.873 13.82 11.734 1 98.62 13 LEU B N 1
ATOM 1204 C CA . LEU B 1 13 ? 2.621 13.492 12.406 1 98.62 13 LEU B CA 1
ATOM 1205 C C . LEU B 1 13 ? 2.131 14.672 13.234 1 98.62 13 LEU B C 1
ATOM 1207 O O . LEU B 1 13 ? 0.925 14.914 13.328 1 98.62 13 LEU B O 1
ATOM 1211 N N . ASP B 1 14 ? 3.088 15.383 13.883 1 98.31 14 ASP B N 1
ATOM 1212 C CA . ASP B 1 14 ? 2.717 16.578 14.641 1 98.31 14 ASP B CA 1
ATOM 1213 C C . ASP B 1 14 ? 2.102 17.641 13.734 1 98.31 14 ASP B C 1
ATOM 1215 O O . ASP B 1 14 ? 1.104 18.266 14.094 1 98.31 14 ASP B O 1
ATOM 1219 N N . ALA B 1 15 ? 2.725 17.891 12.57 1 98.38 15 ALA B N 1
ATOM 1220 C CA . ALA B 1 15 ? 2.166 18.828 11.609 1 98.38 15 ALA B CA 1
ATOM 1221 C C . ALA B 1 15 ? 0.749 18.438 11.211 1 98.38 15 ALA B C 1
ATOM 1223 O O . ALA B 1 15 ? -0.136 19.281 11.102 1 98.38 15 ALA B O 1
ATOM 1224 N N . TRP B 1 16 ? 0.523 17.156 10.977 1 98.56 16 TRP B N 1
ATOM 1225 C CA . TRP B 1 16 ? -0.785 16.609 10.641 1 98.56 16 TRP B CA 1
ATOM 1226 C C . TRP B 1 16 ? -1.772 16.812 11.789 1 98.56 16 TRP B C 1
ATOM 1228 O O . TRP B 1 16 ? -2.832 17.422 11.594 1 98.56 16 TRP B O 1
ATOM 1238 N N . ARG B 1 17 ? -1.418 16.453 13 1 98 17 ARG B N 1
ATOM 1239 C CA . ARG B 1 17 ? -2.293 16.547 14.164 1 98 17 ARG B CA 1
ATOM 1240 C C . ARG B 1 17 ? -2.691 18 14.438 1 98 17 ARG B C 1
ATOM 1242 O O . ARG B 1 17 ? -3.811 18.266 14.883 1 98 17 ARG B O 1
ATOM 1249 N N . ASN B 1 18 ? -1.793 18.859 14.164 1 97.44 18 ASN B N 1
ATOM 1250 C CA . ASN B 1 18 ? -2.027 20.281 14.43 1 97.44 18 ASN B CA 1
ATOM 1251 C C . ASN B 1 18 ? -2.682 20.969 13.242 1 97.44 18 ASN B C 1
ATOM 1253 O O . ASN B 1 18 ? -2.879 22.188 13.258 1 97.44 18 ASN B O 1
ATOM 1257 N N . SER B 1 19 ? -2.949 20.234 12.195 1 97.94 19 SER B N 1
ATOM 1258 C CA . SER B 1 19 ? -3.531 20.766 10.969 1 97.94 19 SER B CA 1
ATOM 1259 C C . SER B 1 19 ? -2.725 21.953 10.445 1 97.94 19 SER B C 1
ATOM 1261 O O . SER B 1 19 ? -3.289 23 10.109 1 97.94 19 SER B O 1
ATOM 1263 N N . SER B 1 20 ? -1.396 21.812 10.461 1 97.81 20 SER B N 1
ATOM 1264 C CA . SER B 1 20 ? -0.508 22.859 9.977 1 97.81 20 SER B CA 1
ATOM 1265 C C . SER B 1 20 ? -0.089 22.609 8.531 1 97.81 20 SER B C 1
ATOM 1267 O O . SER B 1 20 ? 0.858 21.875 8.273 1 97.81 20 SER B O 1
ATOM 1269 N N . LEU B 1 21 ? -0.723 23.328 7.633 1 98 21 LEU B N 1
ATOM 1270 C CA . LEU B 1 21 ? -0.395 23.188 6.219 1 98 21 LEU B CA 1
ATOM 1271 C C . LEU B 1 21 ? 1.005 23.719 5.934 1 98 21 LEU B C 1
ATOM 1273 O O . LEU B 1 21 ? 1.728 23.172 5.102 1 98 21 LEU B O 1
ATOM 1277 N N . VAL B 1 22 ? 1.378 24.766 6.543 1 97.56 22 VAL B N 1
ATOM 1278 C CA . VAL B 1 22 ? 2.678 25.391 6.336 1 97.56 22 VAL B CA 1
ATOM 1279 C C . VAL B 1 22 ? 3.791 24.406 6.676 1 97.56 22 VAL B C 1
ATOM 1281 O O . VAL B 1 22 ? 4.734 24.234 5.898 1 97.56 22 VAL B O 1
ATOM 1284 N N . ASP B 1 23 ? 3.648 23.719 7.766 1 97.62 23 ASP B N 1
ATOM 1285 C CA . ASP B 1 23 ? 4.656 22.734 8.164 1 97.62 23 ASP B CA 1
ATOM 1286 C C . ASP B 1 23 ? 4.637 21.516 7.242 1 97.62 23 ASP B C 1
ATOM 1288 O O . ASP B 1 23 ? 5.688 21.031 6.84 1 97.62 23 ASP B O 1
ATOM 1292 N N . LEU B 1 24 ? 3.439 21.047 6.902 1 97.81 24 LEU B N 1
ATOM 1293 C CA . LEU B 1 24 ? 3.324 19.844 6.078 1 97.81 24 LEU B CA 1
ATOM 1294 C C . LEU B 1 24 ? 3.938 20.078 4.699 1 97.81 24 LEU B C 1
ATOM 1296 O O . LEU B 1 24 ? 4.582 19.188 4.145 1 97.81 24 LEU B O 1
ATOM 1300 N N . LYS B 1 25 ? 3.699 21.234 4.219 1 97.56 25 LYS B N 1
ATOM 1301 C CA . LYS B 1 25 ? 4.211 21.594 2.896 1 97.56 25 LYS B CA 1
ATOM 1302 C C . LYS B 1 25 ? 5.719 21.391 2.816 1 97.56 25 LYS B C 1
ATOM 1304 O O . LYS B 1 25 ? 6.238 20.953 1.783 1 97.56 25 LYS B O 1
ATOM 1309 N N . GLU B 1 26 ? 6.422 21.641 3.836 1 96.31 26 GLU B N 1
ATOM 1310 C CA . GLU B 1 26 ? 7.879 21.531 3.879 1 96.31 26 GLU B CA 1
ATOM 1311 C C . GLU B 1 26 ? 8.32 20.078 3.951 1 96.31 26 GLU B C 1
ATOM 1313 O O . GLU B 1 26 ? 9.484 19.75 3.697 1 96.31 26 GLU B O 1
ATOM 1318 N N . LEU B 1 27 ? 7.414 19.203 4.312 1 97.75 27 LEU B N 1
ATOM 1319 C CA . LEU B 1 27 ? 7.762 17.812 4.578 1 97.75 27 LEU B CA 1
ATOM 1320 C C . LEU B 1 27 ? 7.363 16.906 3.408 1 97.75 27 LEU B C 1
ATOM 1322 O O . LEU B 1 27 ? 7.68 15.719 3.395 1 97.75 27 LEU B O 1
ATOM 1326 N N . ILE B 1 28 ? 6.691 17.438 2.449 1 98.19 28 ILE B N 1
ATOM 1327 C CA . ILE B 1 28 ? 6.25 16.703 1.271 1 98.19 28 ILE B CA 1
ATOM 1328 C C . ILE B 1 28 ? 7.098 17.094 0.065 1 98.19 28 ILE B C 1
ATOM 1330 O O . ILE B 1 28 ? 7.352 18.281 -0.164 1 98.19 28 ILE B O 1
ATOM 1334 N N . SER B 1 29 ? 7.594 16.172 -0.638 1 97.75 29 SER B N 1
ATOM 1335 C CA . SER B 1 29 ? 8.406 16.422 -1.824 1 97.75 29 SER B CA 1
ATOM 1336 C C . SER B 1 29 ? 7.586 17.094 -2.922 1 97.75 29 SER B C 1
ATOM 1338 O O . SER B 1 29 ? 6.422 16.75 -3.133 1 97.75 29 SER B O 1
ATOM 1340 N N . GLN B 1 30 ? 8.188 17.953 -3.727 1 97.12 30 GLN B N 1
ATOM 1341 C CA . GLN B 1 30 ? 7.527 18.578 -4.863 1 97.12 30 GLN B CA 1
ATOM 1342 C C . GLN B 1 30 ? 7.227 17.562 -5.957 1 97.12 30 GLN B C 1
ATOM 1344 O O . GLN B 1 30 ? 6.395 17.812 -6.832 1 97.12 30 GLN B O 1
ATOM 1349 N N . THR B 1 31 ? 7.883 16.422 -5.969 1 96.44 31 THR B N 1
ATOM 1350 C CA . THR B 1 31 ? 7.668 15.375 -6.957 1 96.44 31 THR B CA 1
ATOM 1351 C C . THR B 1 31 ? 6.738 14.297 -6.41 1 96.44 31 THR B C 1
ATOM 1353 O O . THR B 1 31 ? 6.695 13.18 -6.934 1 96.44 31 THR B O 1
ATOM 1356 N N . TYR B 1 32 ? 6.086 14.617 -5.332 1 98 32 TYR B N 1
ATOM 1357 C CA . TYR B 1 32 ? 5.168 13.719 -4.645 1 98 32 TYR B CA 1
ATOM 1358 C C . TYR B 1 32 ? 4.137 13.148 -5.613 1 98 32 TYR B C 1
ATOM 1360 O O . TYR B 1 32 ? 3.604 13.875 -6.457 1 98 32 TYR B O 1
ATOM 1368 N N . GLU B 1 33 ? 3.859 11.852 -5.555 1 98.19 33 GLU B N 1
ATOM 1369 C CA . GLU B 1 33 ? 2.812 11.156 -6.301 1 98.19 33 GLU B CA 1
ATOM 1370 C C . GLU B 1 33 ? 1.955 10.297 -5.379 1 98.19 33 GLU B C 1
ATOM 1372 O O . GLU B 1 33 ? 2.482 9.57 -4.531 1 98.19 33 GLU B O 1
ATOM 1377 N N . ALA B 1 34 ? 0.663 10.406 -5.594 1 98.38 34 ALA B N 1
ATOM 1378 C CA . ALA B 1 34 ? -0.238 9.633 -4.742 1 98.38 34 ALA B CA 1
ATOM 1379 C C . ALA B 1 34 ? -1.315 8.938 -5.57 1 98.38 34 ALA B C 1
ATOM 1381 O O . ALA B 1 34 ? -1.676 9.414 -6.652 1 98.38 34 ALA B O 1
ATOM 1382 N N . ARG B 1 35 ? -1.787 7.832 -5.188 1 98.62 35 ARG B N 1
ATOM 1383 C CA . ARG B 1 35 ? -2.984 7.133 -5.645 1 98.62 35 ARG B CA 1
ATOM 1384 C C . ARG B 1 35 ? -3.957 6.906 -4.492 1 98.62 35 ARG B C 1
ATOM 1386 O O . ARG B 1 35 ? -3.578 6.375 -3.447 1 98.62 35 ARG B O 1
ATOM 1393 N N . GLU B 1 36 ? -5.105 7.328 -4.629 1 98.44 36 GLU B N 1
ATOM 1394 C CA . GLU B 1 36 ? -6.16 7.199 -3.625 1 98.44 36 GLU B CA 1
ATOM 1395 C C . GLU B 1 36 ? -7.309 6.34 -4.137 1 98.44 36 GLU B C 1
ATOM 1397 O O . GLU B 1 36 ? -7.738 6.48 -5.285 1 98.44 36 GLU B O 1
ATOM 1402 N N . ILE B 1 37 ? -7.719 5.434 -3.34 1 97.44 37 ILE B N 1
ATOM 1403 C CA . ILE B 1 37 ? -8.906 4.621 -3.607 1 97.44 37 ILE B CA 1
ATOM 1404 C C . ILE B 1 37 ? -10.07 5.109 -2.752 1 97.44 37 ILE B C 1
ATOM 1406 O O . ILE B 1 37 ? -10 5.078 -1.521 1 97.44 37 ILE B O 1
ATOM 1410 N N . THR B 1 38 ? -11.109 5.531 -3.354 1 93.75 38 THR B N 1
ATOM 1411 C CA . THR B 1 38 ? -12.336 5.938 -2.686 1 93.75 38 THR B CA 1
ATOM 1412 C C . THR B 1 38 ? -13.531 5.172 -3.242 1 93.75 38 THR B C 1
ATOM 1414 O O . THR B 1 38 ? -13.891 5.332 -4.41 1 93.75 38 THR B O 1
ATOM 1417 N N . GLY B 1 39 ? -14.195 4.367 -2.408 1 85.25 39 GLY B N 1
ATOM 1418 C CA . GLY B 1 39 ? -15.32 3.568 -2.865 1 85.25 39 GLY B CA 1
ATOM 1419 C C . GLY B 1 39 ? -14.977 2.672 -4.039 1 85.25 39 GLY B C 1
ATOM 1420 O O . GLY B 1 39 ? -15.789 2.484 -4.945 1 85.25 39 GLY B O 1
ATOM 1421 N N . GLY B 1 40 ? -13.734 2.348 -4.105 1 84.38 40 GLY B N 1
ATOM 1422 C CA . GLY B 1 40 ? -13.305 1.482 -5.191 1 84.38 40 GLY B CA 1
ATOM 1423 C C . GLY B 1 40 ? -12.773 2.248 -6.391 1 84.38 40 GLY B C 1
ATOM 1424 O O . GLY B 1 40 ? -12.227 1.652 -7.316 1 84.38 40 GLY B O 1
ATOM 1425 N N . ASN B 1 41 ? -12.984 3.555 -6.395 1 93.06 41 ASN B N 1
ATOM 1426 C CA . ASN B 1 41 ? -12.492 4.383 -7.492 1 93.06 41 ASN B CA 1
ATOM 1427 C C . ASN B 1 41 ? -11.047 4.824 -7.254 1 93.06 41 ASN B C 1
ATOM 1429 O O . ASN B 1 41 ? -10.672 5.16 -6.129 1 93.06 41 ASN B O 1
ATOM 1433 N N . ILE B 1 42 ? -10.289 4.824 -8.367 1 96.81 42 ILE B N 1
ATOM 1434 C CA . ILE B 1 42 ? -8.875 5.172 -8.305 1 96.81 42 ILE B CA 1
ATOM 1435 C C . ILE B 1 42 ? -8.68 6.629 -8.727 1 96.81 42 ILE B C 1
ATOM 1437 O O . ILE B 1 42 ? -9.148 7.039 -9.789 1 96.81 42 ILE B O 1
ATOM 1441 N N . VAL B 1 43 ? -8.031 7.43 -7.957 1 97.31 43 VAL B N 1
ATOM 1442 C CA . VAL B 1 43 ? -7.664 8.805 -8.273 1 97.31 43 VAL B CA 1
ATOM 1443 C C . VAL B 1 43 ? -6.172 9.008 -8.031 1 97.31 43 VAL B C 1
ATOM 1445 O O . VAL B 1 43 ? -5.668 8.719 -6.941 1 97.31 43 VAL B O 1
ATOM 1448 N N . ASP B 1 44 ? -5.527 9.508 -9.062 1 97.94 44 ASP B N 1
ATOM 1449 C CA . ASP B 1 44 ? -4.117 9.867 -8.922 1 97.94 44 ASP B CA 1
ATOM 1450 C C . ASP B 1 44 ? -3.947 11.383 -8.812 1 97.94 44 ASP B C 1
ATOM 1452 O O . ASP B 1 44 ? -4.66 12.141 -9.469 1 97.94 44 ASP B O 1
ATOM 1456 N N . PHE B 1 45 ? -3.059 11.82 -7.984 1 98.25 45 PHE B N 1
ATOM 1457 C CA . PHE B 1 45 ? -2.805 13.25 -7.871 1 98.25 45 PHE B CA 1
ATOM 1458 C C . PHE B 1 45 ? -1.367 13.516 -7.438 1 98.25 45 PHE B C 1
ATOM 1460 O O . PHE B 1 45 ? -0.684 12.609 -6.957 1 98.25 45 PHE B O 1
ATOM 1467 N N . GLY B 1 46 ? -0.915 14.703 -7.613 1 98.25 46 GLY B N 1
ATOM 1468 C CA . GLY B 1 46 ? 0.448 15.094 -7.285 1 98.25 46 GLY B CA 1
ATOM 1469 C C . GLY B 1 46 ? 0.523 16.109 -6.168 1 98.25 46 GLY B C 1
ATOM 1470 O O . GLY B 1 46 ? -0.382 16.203 -5.336 1 98.25 46 GLY B O 1
ATOM 1471 N N . TYR B 1 47 ? 1.6 16.797 -6.137 1 98.31 47 TYR B N 1
ATOM 1472 C CA . TYR B 1 47 ? 1.975 17.703 -5.055 1 98.31 47 TYR B CA 1
ATOM 1473 C C . TYR B 1 47 ? 0.927 18.797 -4.867 1 98.31 47 TYR B C 1
ATOM 1475 O O . TYR B 1 47 ? 0.384 18.953 -3.771 1 98.31 47 TYR B O 1
ATOM 1483 N N . VAL B 1 48 ? 0.583 19.516 -5.895 1 98.06 48 VAL B N 1
ATOM 1484 C CA . VAL B 1 48 ? -0.31 20.656 -5.793 1 98.06 48 VAL B CA 1
ATOM 1485 C C . VAL B 1 48 ? -1.687 20.203 -5.312 1 98.06 48 VAL B C 1
ATOM 1487 O O . VAL B 1 48 ? -2.25 20.781 -4.379 1 98.06 48 VAL B O 1
ATOM 1490 N N . GLU B 1 49 ? -2.207 19.172 -5.938 1 98.25 49 GLU B N 1
ATOM 1491 C CA . GLU B 1 49 ? -3.514 18.656 -5.551 1 98.25 49 GLU B CA 1
ATOM 1492 C C . GLU B 1 49 ? -3.506 18.156 -4.109 1 98.25 49 GLU B C 1
ATOM 1494 O O . GLU B 1 49 ? -4.512 18.266 -3.402 1 98.25 49 GLU B O 1
ATOM 1499 N N . SER B 1 50 ? -2.396 17.547 -3.705 1 98.12 50 SER B N 1
ATOM 1500 C CA . SER B 1 50 ? -2.309 17.062 -2.332 1 98.12 50 SER B CA 1
ATOM 1501 C C . SER B 1 50 ? -2.432 18.203 -1.329 1 98.12 50 SER B C 1
ATOM 1503 O O . SER B 1 50 ? -3.117 18.062 -0.313 1 98.12 50 SER B O 1
ATOM 1505 N N . LEU B 1 51 ? -1.704 19.297 -1.601 1 98.19 51 LEU B N 1
ATOM 1506 C CA . LEU B 1 51 ? -1.783 20.438 -0.702 1 98.19 51 LEU B CA 1
ATOM 1507 C C . LEU B 1 51 ? -3.215 20.953 -0.605 1 98.19 51 LEU B C 1
ATOM 1509 O O . LEU B 1 51 ? -3.678 21.312 0.48 1 98.19 51 LEU B O 1
ATOM 1513 N N . ASN B 1 52 ? -3.898 21 -1.745 1 98 52 ASN B N 1
ATOM 1514 C CA . ASN B 1 52 ? -5.305 21.391 -1.733 1 98 52 ASN B CA 1
ATOM 1515 C C . ASN B 1 52 ? -6.145 20.438 -0.891 1 98 52 ASN B C 1
ATOM 1517 O O . ASN B 1 52 ? -7.027 20.875 -0.146 1 98 52 ASN B O 1
ATOM 1521 N N . GLY B 1 53 ? -5.934 19.188 -1.037 1 97.25 53 GLY B N 1
ATOM 1522 C CA . GLY B 1 53 ? -6.629 18.188 -0.233 1 97.25 53 GLY B CA 1
ATOM 1523 C C . GLY B 1 53 ? -6.367 18.344 1.254 1 97.25 53 GLY B C 1
ATOM 1524 O O . GLY B 1 53 ? -7.297 18.281 2.062 1 97.25 53 GLY B O 1
ATOM 1525 N N . TRP B 1 54 ? -5.137 18.516 1.624 1 97.94 54 TRP B N 1
ATOM 1526 C CA . TRP B 1 54 ? -4.781 18.75 3.02 1 97.94 54 TRP B CA 1
ATOM 1527 C C . TRP B 1 54 ? -5.465 20 3.557 1 97.94 54 TRP B C 1
ATOM 1529 O O . TRP B 1 54 ? -5.98 20 4.676 1 97.94 54 TRP B O 1
ATOM 1539 N N . GLU B 1 55 ? -5.383 21.031 2.736 1 98.25 55 GLU B N 1
ATOM 1540 C CA . GLU B 1 55 ? -6.023 22.281 3.15 1 98.25 55 GLU B CA 1
ATOM 1541 C C . GLU B 1 55 ? -7.504 22.062 3.449 1 98.25 55 GLU B C 1
ATOM 1543 O O . GLU B 1 55 ? -8.016 22.531 4.473 1 98.25 55 GLU B O 1
ATOM 1548 N N . GLN B 1 56 ? -8.211 21.406 2.588 1 97.5 56 GLN B N 1
ATOM 1549 C CA . GLN B 1 56 ? -9.617 21.109 2.795 1 97.5 56 GLN B CA 1
ATOM 1550 C C . GLN B 1 56 ? -9.828 20.281 4.066 1 97.5 56 GLN B C 1
ATOM 1552 O O . GLN B 1 56 ? -10.719 20.594 4.867 1 97.5 56 GLN B O 1
ATOM 1557 N N . GLY B 1 57 ? -9.031 19.266 4.234 1 97.06 57 GLY B N 1
ATOM 1558 C CA . GLY B 1 57 ? -9.133 18.453 5.434 1 97.06 57 GLY B CA 1
ATOM 1559 C C . GLY B 1 57 ? -8.859 19.219 6.711 1 97.06 57 GLY B C 1
ATOM 1560 O O . GLY B 1 57 ? -9.578 19.062 7.699 1 97.06 57 GLY B O 1
ATOM 1561 N N . PHE B 1 58 ? -7.859 20.016 6.695 1 98.19 58 PHE B N 1
ATOM 1562 C CA . PHE B 1 58 ? -7.484 20.797 7.867 1 98.19 58 PHE B CA 1
ATOM 1563 C C . PHE B 1 58 ? -8.547 21.844 8.18 1 98.19 58 PHE B C 1
ATOM 1565 O O . PHE B 1 58 ? -8.867 22.078 9.352 1 98.19 58 PHE B O 1
ATOM 1572 N N . ASN B 1 59 ? -9.078 22.484 7.16 1 97.88 59 ASN B N 1
ATOM 1573 C CA . ASN B 1 59 ? -10.18 23.422 7.375 1 97.88 59 ASN B CA 1
ATOM 1574 C C . ASN B 1 59 ? -11.383 22.734 8 1 97.88 59 ASN B C 1
ATOM 1576 O O . ASN B 1 59 ? -12.008 23.266 8.914 1 97.88 59 ASN B O 1
ATOM 1580 N N . PHE B 1 60 ? -11.734 21.609 7.5 1 97 60 PHE B N 1
ATOM 1581 C CA . PHE B 1 60 ? -12.828 20.844 8.07 1 97 60 PHE B CA 1
ATOM 1582 C C . PHE B 1 60 ? -12.586 20.562 9.547 1 97 60 PHE B C 1
ATOM 1584 O O . PHE B 1 60 ? -13.484 20.734 10.375 1 97 60 PHE B O 1
ATOM 1591 N N . ALA B 1 61 ? -11.398 20.047 9.852 1 97.06 61 ALA B N 1
ATOM 1592 C CA . ALA B 1 61 ? -11.055 19.75 11.242 1 97.06 61 ALA B CA 1
ATOM 1593 C C . ALA B 1 61 ? -11.227 20.969 12.133 1 97.06 61 ALA B C 1
ATOM 1595 O O . ALA B 1 61 ? -11.828 20.891 13.203 1 97.06 61 ALA B O 1
ATOM 1596 N N . LYS B 1 62 ? -10.727 22.047 11.68 1 96.38 62 LYS B N 1
ATOM 1597 C CA . LYS B 1 62 ? -10.805 23.297 12.453 1 96.38 62 LYS B CA 1
ATOM 1598 C C . LYS B 1 62 ? -12.25 23.75 12.625 1 96.38 62 LYS B C 1
ATOM 1600 O O . LYS B 1 62 ? -12.672 24.062 13.742 1 96.38 62 LYS B O 1
ATOM 1605 N N . GLU B 1 63 ? -13.039 23.688 11.586 1 96.75 63 GLU B N 1
ATOM 1606 C CA . GLU B 1 63 ? -14.414 24.172 11.594 1 96.75 63 GLU B CA 1
ATOM 1607 C C . GLU B 1 63 ? -15.297 23.312 12.5 1 96.75 63 GLU B C 1
ATOM 1609 O O . GLU B 1 63 ? -16.281 23.797 13.07 1 96.75 63 GLU B O 1
ATOM 1614 N N . ASN B 1 64 ? -14.898 22.094 12.625 1 96.31 64 ASN B N 1
ATOM 1615 C CA . ASN B 1 64 ? -15.742 21.172 13.383 1 96.31 64 ASN B CA 1
ATOM 1616 C C . ASN B 1 64 ? -15.117 20.844 14.734 1 96.31 64 ASN B C 1
ATOM 1618 O O . ASN B 1 64 ? -15.602 19.953 15.445 1 96.31 64 ASN B O 1
ATOM 1622 N N . ASN B 1 65 ? -14.062 21.531 15 1 96 65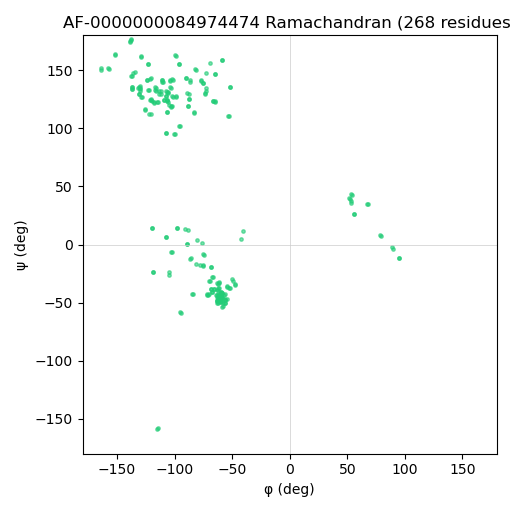 ASN B N 1
ATOM 1623 C CA . ASN B 1 65 ? -13.32 21.25 16.234 1 96 65 ASN B CA 1
ATOM 1624 C C . ASN B 1 65 ? -12.984 19.766 16.359 1 96 65 ASN B C 1
ATOM 1626 O O . ASN B 1 65 ? -13.188 19.172 17.422 1 96 65 ASN B O 1
ATOM 1630 N N . ALA B 1 66 ? -12.648 19.234 15.281 1 97.06 66 ALA B N 1
ATOM 1631 C CA . ALA B 1 66 ? -12.305 17.812 15.242 1 97.06 66 ALA B CA 1
ATOM 1632 C C . ALA B 1 66 ? -10.859 17.594 15.688 1 97.06 66 ALA B C 1
ATOM 1634 O O . ALA B 1 66 ? -10.008 18.469 15.523 1 97.06 66 ALA B O 1
ATOM 1635 N N . GLN B 1 67 ? -10.625 16.438 16.25 1 97.19 67 GLN B N 1
ATOM 1636 C CA . GLN B 1 67 ? -9.281 15.984 16.578 1 97.19 67 GLN B CA 1
ATOM 1637 C C . GLN B 1 67 ? -8.875 14.781 15.734 1 97.19 67 GLN B C 1
ATOM 1639 O O . GLN B 1 67 ? -9.672 13.859 15.531 1 97.19 67 GLN B O 1
ATOM 1644 N N . TRP B 1 68 ? -7.68 14.914 15.203 1 97.81 68 TRP B N 1
ATOM 1645 C CA . TRP B 1 68 ? -7.156 13.789 14.438 1 97.81 68 TRP B CA 1
ATOM 1646 C C . TRP B 1 68 ? -6.727 12.648 15.359 1 97.81 68 TRP B C 1
ATOM 1648 O O . TRP B 1 68 ? -6.043 12.883 16.359 1 97.81 68 TRP B O 1
ATOM 1658 N N . ASN B 1 69 ? -7.137 11.5 15.109 1 96.69 69 ASN B N 1
ATOM 1659 C CA . ASN B 1 69 ? -6.613 10.273 15.695 1 96.69 69 ASN B CA 1
ATOM 1660 C C . ASN B 1 69 ? -5.801 9.469 14.688 1 96.69 69 ASN B C 1
ATOM 1662 O O . ASN B 1 69 ? -6.363 8.766 13.852 1 96.69 69 ASN B O 1
ATOM 1666 N N . ILE B 1 70 ? -4.508 9.641 14.719 1 97.56 70 ILE B N 1
ATOM 1667 C CA . ILE B 1 70 ? -3.584 9.008 13.781 1 97.56 70 ILE B CA 1
ATOM 1668 C C . ILE B 1 70 ? -2.816 7.895 14.484 1 97.56 70 ILE B C 1
ATOM 1670 O O . ILE B 1 70 ? -2.275 8.094 15.578 1 97.56 70 ILE B O 1
ATOM 1674 N N . ARG B 1 71 ? -2.768 6.785 13.898 1 94.81 71 ARG B N 1
ATOM 1675 C CA . ARG B 1 71 ? -2.031 5.648 14.438 1 94.81 71 ARG B CA 1
ATOM 1676 C C . ARG B 1 71 ? -0.98 5.156 13.445 1 94.81 71 ARG B C 1
ATOM 1678 O O . ARG B 1 71 ? -1.26 5.012 12.258 1 94.81 71 ARG B O 1
ATOM 1685 N N . VAL B 1 72 ? 0.226 4.945 13.984 1 95.75 72 VAL B N 1
ATOM 1686 C CA . VAL B 1 72 ? 1.257 4.27 13.203 1 95.75 72 VAL B CA 1
ATOM 1687 C C . VAL B 1 72 ? 1.076 2.758 13.305 1 95.75 72 VAL B C 1
ATOM 1689 O O . VAL B 1 72 ? 1.293 2.172 14.375 1 95.75 72 VAL B O 1
ATOM 1692 N N . VAL B 1 73 ? 0.756 2.133 12.266 1 92.62 73 VAL B N 1
ATOM 1693 C CA . VAL B 1 73 ? 0.473 0.703 12.227 1 92.62 73 VAL B CA 1
ATOM 1694 C C . VAL B 1 73 ? 1.776 -0.0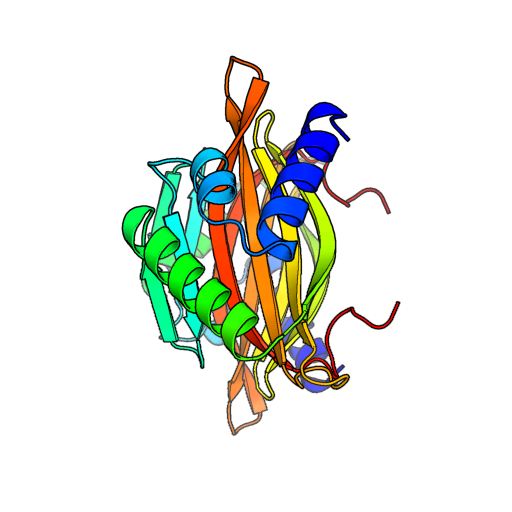78 12.078 1 92.62 73 VAL B C 1
ATOM 1696 O O . VAL B 1 73 ? 1.978 -1.099 12.742 1 92.62 73 VAL B O 1
ATOM 1699 N N . SER B 1 74 ? 2.654 0.401 11.219 1 91.12 74 SER B N 1
ATOM 1700 C CA . SER B 1 74 ? 3.924 -0.27 10.953 1 91.12 74 SER B CA 1
ATOM 1701 C C . SER B 1 74 ? 4.906 0.661 10.25 1 91.12 74 SER B C 1
ATOM 1703 O O . SER B 1 74 ? 4.496 1.622 9.594 1 91.12 74 SER B O 1
ATOM 1705 N N . ILE B 1 75 ? 6.148 0.455 10.438 1 93.62 75 ILE B N 1
ATOM 1706 C CA . ILE B 1 75 ? 7.23 1.112 9.719 1 93.62 75 ILE B CA 1
ATOM 1707 C C . ILE B 1 75 ? 8.094 0.066 9.008 1 93.62 75 ILE B C 1
ATOM 1709 O O . ILE B 1 75 ? 8.578 -0.872 9.641 1 93.62 75 ILE B O 1
ATOM 1713 N N . LEU B 1 76 ? 8.203 0.276 7.684 1 91.94 76 LEU B N 1
ATOM 1714 C CA . LEU B 1 76 ? 8.883 -0.713 6.859 1 91.94 76 LEU B CA 1
ATOM 1715 C C . LEU B 1 76 ? 10.055 -0.081 6.109 1 91.94 76 LEU B C 1
ATOM 1717 O O . LEU B 1 76 ? 9.852 0.737 5.211 1 91.94 76 LEU B O 1
ATOM 1721 N N . PRO B 1 77 ? 11.273 -0.49 6.496 1 91.75 77 PRO B N 1
ATOM 1722 C CA . PRO B 1 77 ? 12.375 -0.064 5.625 1 91.75 77 PRO B CA 1
ATOM 1723 C C . PRO B 1 77 ? 12.281 -0.674 4.227 1 91.75 77 PRO B C 1
ATOM 1725 O O . PRO B 1 77 ? 12.172 -1.895 4.09 1 91.75 77 PRO B O 1
ATOM 1728 N N . LEU B 1 78 ? 12.234 0.078 3.186 1 92.81 78 LEU B N 1
ATOM 1729 C CA . LEU B 1 78 ? 12.109 -0.411 1.816 1 92.81 78 LEU B CA 1
ATOM 1730 C C . LEU B 1 78 ? 13.477 -0.545 1.157 1 92.81 78 LEU B C 1
ATOM 1732 O O . LEU B 1 78 ? 13.875 -1.643 0.755 1 92.81 78 LEU B O 1
ATOM 1736 N N . ARG B 1 79 ? 14.172 0.482 1.083 1 89.62 79 ARG B N 1
ATOM 1737 C CA . ARG B 1 79 ? 15.492 0.627 0.488 1 89.62 79 ARG B CA 1
ATOM 1738 C C . ARG B 1 79 ? 16.391 1.5 1.358 1 89.62 79 ARG B C 1
ATOM 1740 O O . ARG B 1 79 ? 15.961 2.002 2.398 1 89.62 79 ARG B O 1
ATOM 1747 N N . LYS B 1 80 ? 17.594 1.633 0.938 1 85.75 80 LYS B N 1
ATOM 1748 C CA . LYS B 1 80 ? 18.594 2.363 1.729 1 85.75 80 LYS B CA 1
ATOM 1749 C C . LYS B 1 80 ? 18.078 3.752 2.1 1 85.75 80 LYS B C 1
ATOM 1751 O O . LYS B 1 80 ? 18.266 4.211 3.229 1 85.75 80 LYS B O 1
ATOM 1756 N N . ASP B 1 81 ? 17.375 4.367 1.188 1 91.62 81 ASP B N 1
ATOM 1757 C CA . ASP B 1 81 ? 16.984 5.754 1.432 1 91.62 81 ASP B CA 1
ATOM 1758 C C . ASP B 1 81 ? 15.461 5.898 1.443 1 91.62 81 ASP B C 1
ATOM 1760 O O . ASP B 1 81 ? 14.938 7.004 1.311 1 91.62 81 ASP B O 1
ATOM 1764 N N . GLU B 1 82 ? 14.758 4.777 1.527 1 94.5 82 GLU B N 1
ATOM 1765 C CA . GLU B 1 82 ? 13.305 4.852 1.543 1 94.5 82 GLU B CA 1
ATOM 1766 C C . GLU B 1 82 ? 12.719 4.031 2.691 1 94.5 82 GLU B C 1
ATOM 1768 O O . GLU B 1 82 ? 13.156 2.904 2.939 1 94.5 82 GLU B O 1
ATOM 1773 N N . THR B 1 83 ? 11.836 4.613 3.391 1 94.94 83 THR B N 1
ATOM 1774 C CA . THR B 1 83 ? 11.078 3.965 4.457 1 94.94 83 THR B CA 1
ATOM 1775 C C . THR B 1 83 ? 9.586 4.234 4.301 1 94.94 83 THR B C 1
ATOM 1777 O O . THR B 1 83 ? 9.18 5.348 3.965 1 94.94 83 THR B O 1
ATOM 1780 N N . MET B 1 84 ? 8.812 3.203 4.473 1 96.31 84 MET B N 1
ATOM 1781 C CA . MET B 1 84 ? 7.363 3.346 4.426 1 96.31 84 MET B CA 1
ATOM 1782 C C . MET B 1 84 ? 6.766 3.311 5.828 1 96.31 84 MET B C 1
ATOM 1784 O O . MET B 1 84 ? 7.16 2.488 6.656 1 96.31 84 MET B O 1
ATOM 1788 N N . ALA B 1 85 ? 5.859 4.199 6.109 1 97.06 85 ALA B N 1
ATOM 1789 C CA . ALA B 1 85 ? 5 4.121 7.289 1 97.06 85 ALA B CA 1
ATOM 1790 C C . ALA B 1 85 ? 3.561 3.799 6.895 1 97.06 85 ALA B C 1
ATOM 1792 O O . ALA B 1 85 ? 2.988 4.453 6.02 1 97.06 85 ALA B O 1
ATOM 1793 N N . ILE B 1 86 ? 3.031 2.76 7.449 1 95.94 86 ILE B N 1
ATOM 1794 C CA . ILE B 1 86 ? 1.602 2.484 7.352 1 95.94 86 ILE B CA 1
ATOM 1795 C C . ILE B 1 86 ? 0.862 3.182 8.492 1 95.94 86 ILE B C 1
ATOM 1797 O O . ILE B 1 86 ? 1.14 2.93 9.664 1 95.94 86 ILE B O 1
ATOM 1801 N N . LEU B 1 87 ? -0.073 4.105 8.062 1 97.25 87 LEU B N 1
ATOM 1802 C CA .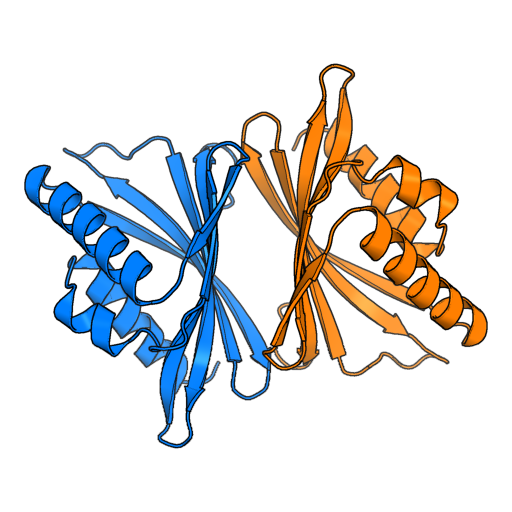 LEU B 1 87 ? -0.78 4.934 9.039 1 97.25 87 LEU B CA 1
ATOM 1803 C C . LEU B 1 87 ? -2.289 4.781 8.883 1 97.25 87 LEU B C 1
ATOM 1805 O O . LEU B 1 87 ? -2.793 4.645 7.766 1 97.25 87 LEU B O 1
ATOM 1809 N N . SER B 1 88 ? -2.951 4.77 9.953 1 96.12 88 SER B N 1
ATOM 1810 C CA . SER B 1 88 ? -4.398 4.949 9.945 1 96.12 88 SER B CA 1
ATOM 1811 C C . SER B 1 88 ? -4.797 6.285 10.562 1 96.12 88 SER B C 1
ATOM 1813 O O . SER B 1 88 ? -4.168 6.738 11.523 1 96.12 88 SER B O 1
ATOM 1815 N N . ALA B 1 89 ? -5.773 6.902 9.992 1 97.06 89 ALA B N 1
ATOM 1816 C CA . ALA B 1 89 ? -6.23 8.18 10.523 1 97.06 89 ALA B CA 1
ATOM 1817 C C . ALA B 1 89 ? -7.754 8.258 10.547 1 97.06 89 ALA B C 1
ATOM 1819 O O . ALA B 1 89 ? -8.414 7.844 9.594 1 97.06 89 ALA B O 1
ATOM 1820 N N . THR B 1 90 ? -8.266 8.695 11.609 1 96.62 90 THR B N 1
ATOM 1821 C CA . THR B 1 90 ? -9.68 9.039 11.773 1 96.62 90 THR B CA 1
ATOM 1822 C C . THR B 1 90 ? -9.828 10.328 12.57 1 96.62 90 THR B C 1
ATOM 1824 O O . THR B 1 90 ? -8.836 10.969 12.93 1 96.62 90 THR B O 1
ATOM 1827 N N . MET B 1 91 ? -11.031 10.828 12.695 1 96.62 91 MET B N 1
ATOM 1828 C CA . MET B 1 91 ? -11.273 12.055 13.445 1 96.62 91 MET B CA 1
ATOM 1829 C C . MET B 1 91 ? -12.234 11.805 14.609 1 96.62 91 MET B C 1
ATOM 1831 O O . MET B 1 91 ? -13.102 10.93 14.523 1 96.62 91 MET B O 1
ATOM 1835 N N . VAL B 1 92 ? -11.984 12.453 15.672 1 96.69 92 VAL B N 1
ATOM 1836 C CA . VAL B 1 92 ? -12.906 12.531 16.797 1 96.69 92 VAL B CA 1
ATOM 1837 C C . VAL B 1 92 ? -13.609 13.891 16.797 1 96.69 92 VAL B C 1
ATOM 1839 O O . VAL B 1 92 ? -12.953 14.938 16.797 1 96.69 92 VAL B O 1
ATOM 1842 N N . ILE B 1 93 ? -14.891 13.859 16.672 1 96 93 ILE B N 1
ATOM 1843 C CA . ILE B 1 93 ? -15.703 15.07 16.672 1 96 93 ILE B CA 1
ATOM 1844 C C . ILE B 1 93 ? -16.672 15.047 17.844 1 96 93 ILE B C 1
ATOM 1846 O O . ILE B 1 93 ? -17.453 14.109 18 1 96 93 ILE B O 1
ATOM 1850 N N . GLN B 1 94 ? -16.547 16.062 18.656 1 93.88 94 GLN B N 1
ATOM 1851 C CA . GLN B 1 94 ? -17.391 16.172 19.844 1 93.88 94 GLN B CA 1
ATOM 1852 C C . GLN B 1 94 ? -17.328 14.898 20.688 1 93.88 94 GLN B C 1
ATOM 1854 O O . GLN B 1 94 ? -18.359 14.367 21.109 1 93.88 94 GLN B O 1
ATOM 1859 N N . GLY B 1 95 ? -16.219 14.336 20.75 1 92.69 95 GLY B N 1
ATOM 1860 C CA . GLY B 1 95 ? -15.961 13.211 21.641 1 92.69 95 GLY B CA 1
ATOM 1861 C C . GLY B 1 95 ? -16.281 11.875 21.016 1 92.69 95 GLY B C 1
ATOM 1862 O O . GLY B 1 95 ? -16.062 10.828 21.625 1 92.69 95 GLY B O 1
ATOM 1863 N N . GLU B 1 96 ? -16.781 11.945 19.781 1 94.44 96 GLU B N 1
ATOM 1864 C CA . GLU B 1 96 ? -17.141 10.703 19.109 1 94.44 96 GLU B CA 1
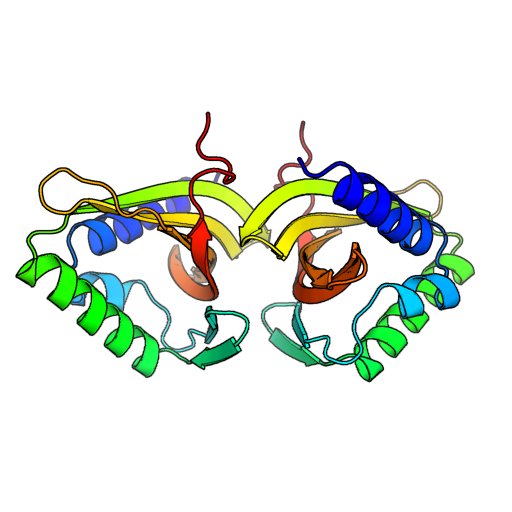ATOM 1865 C C . GLU B 1 96 ? -16.234 10.438 17.906 1 94.44 96 GLU B C 1
ATOM 1867 O O . GLU B 1 96 ? -16.047 11.312 17.062 1 94.44 96 GLU B O 1
ATOM 1872 N N . SER B 1 97 ? -15.703 9.234 17.875 1 92.5 97 SER B N 1
ATOM 1873 C CA . SER B 1 97 ? -14.883 8.836 16.75 1 92.5 97 SER B CA 1
ATOM 1874 C C . SER B 1 97 ? -15.742 8.531 15.523 1 92.5 97 SER B C 1
ATOM 1876 O O . SER B 1 97 ? -16.812 7.926 15.641 1 92.5 97 SER B O 1
ATOM 1878 N N . LEU B 1 98 ? -15.242 8.984 14.391 1 92.19 98 LEU B N 1
ATOM 1879 C CA . LEU B 1 98 ? -15.891 8.531 13.172 1 92.19 98 LEU B CA 1
ATOM 1880 C C . LEU B 1 98 ? -15.852 7.008 13.062 1 92.19 98 LEU B C 1
ATOM 1882 O O . LEU B 1 98 ? -14.984 6.363 13.656 1 92.19 98 LEU B O 1
ATOM 1886 N N . LYS B 1 99 ? -16.734 6.469 12.289 1 90.5 99 LYS B N 1
ATOM 1887 C CA . LYS B 1 99 ? -16.859 5.02 12.172 1 90.5 99 LYS B CA 1
ATOM 1888 C C . LYS B 1 99 ? -15.898 4.469 11.117 1 90.5 99 LYS B C 1
ATOM 1890 O O . LYS B 1 99 ? -15.727 3.256 11 1 90.5 99 LYS B O 1
ATOM 1895 N N . THR B 1 100 ? -15.328 5.43 10.344 1 92.75 100 THR B N 1
ATOM 1896 C CA . THR B 1 100 ? -14.398 5.008 9.305 1 92.75 100 THR B CA 1
ATOM 1897 C C . THR B 1 100 ? -13.047 5.684 9.484 1 92.75 100 THR B C 1
ATOM 1899 O O . THR B 1 100 ? -12.938 6.691 10.188 1 92.75 100 THR B O 1
ATOM 1902 N N . ALA B 1 101 ? -12.086 5.07 8.984 1 94.94 101 ALA B N 1
ATOM 1903 C CA . ALA B 1 101 ? -10.727 5.609 8.938 1 94.94 101 ALA B CA 1
ATOM 1904 C C . ALA B 1 101 ? -10.156 5.523 7.527 1 94.94 101 ALA B C 1
ATOM 1906 O O . ALA B 1 101 ? -10.75 4.895 6.648 1 94.94 101 ALA B O 1
ATOM 1907 N N . ASN B 1 102 ? -9.148 6.285 7.309 1 96.75 102 ASN B N 1
ATOM 1908 C CA . ASN B 1 102 ? -8.328 6.125 6.109 1 96.75 102 ASN B CA 1
ATOM 1909 C C . ASN B 1 102 ? -7.02 5.402 6.418 1 96.75 102 ASN B C 1
ATOM 1911 O O . ASN B 1 102 ? -6.445 5.582 7.492 1 96.75 102 ASN B O 1
ATOM 1915 N N . LEU B 1 103 ? -6.609 4.57 5.496 1 96.94 103 LEU B N 1
ATOM 1916 C CA . LEU B 1 103 ? -5.336 3.865 5.582 1 96.94 103 LEU B CA 1
ATOM 1917 C C . LEU B 1 103 ? -4.328 4.445 4.598 1 96.94 103 LEU B C 1
ATOM 1919 O O . LEU B 1 103 ? -4.621 4.586 3.408 1 96.94 103 LEU B O 1
ATOM 1923 N N . PHE B 1 104 ? -3.15 4.859 5.137 1 98.06 104 PHE B N 1
ATOM 1924 C CA . PHE B 1 104 ? -2.102 5.496 4.348 1 98.06 104 PHE B CA 1
ATOM 1925 C C . PHE B 1 104 ? -0.854 4.621 4.297 1 98.06 104 PHE B C 1
ATOM 1927 O O . PHE B 1 104 ? -0.337 4.211 5.336 1 98.06 104 PHE B O 1
ATOM 1934 N N . PHE B 1 105 ? -0.416 4.273 3.121 1 98.06 105 PHE B N 1
ATOM 1935 C CA . PHE B 1 105 ? 0.909 3.719 2.867 1 98.06 105 PHE B CA 1
ATOM 1936 C C . PHE B 1 105 ? 1.849 4.789 2.326 1 98.06 105 PHE B C 1
ATOM 1938 O O . PHE B 1 105 ? 1.88 5.047 1.121 1 98.06 105 PHE B O 1
ATOM 1945 N N . GLN B 1 106 ? 2.596 5.367 3.25 1 98.5 106 GLN B N 1
ATOM 1946 C CA . GLN B 1 106 ? 3.387 6.547 2.916 1 98.5 106 GLN B CA 1
ATOM 1947 C C . GLN B 1 106 ? 4.871 6.211 2.836 1 98.5 106 GLN B C 1
ATOM 1949 O O . GLN B 1 106 ? 5.445 5.684 3.791 1 98.5 106 GLN B O 1
ATOM 1954 N N . THR B 1 107 ? 5.422 6.508 1.73 1 98 107 THR B N 1
ATOM 1955 C CA . THR B 1 107 ? 6.852 6.285 1.544 1 98 107 THR B CA 1
ATOM 1956 C C . THR B 1 107 ? 7.621 7.598 1.671 1 98 107 THR B C 1
ATOM 1958 O O . THR B 1 107 ? 7.273 8.594 1.036 1 98 107 THR B O 1
ATOM 1961 N N . PHE B 1 108 ? 8.594 7.586 2.498 1 97.94 108 PHE B N 1
ATOM 1962 C CA . PHE B 1 108 ? 9.484 8.719 2.725 1 97.94 108 PHE B CA 1
ATOM 1963 C C . PHE B 1 108 ? 10.883 8.422 2.188 1 97.94 108 PHE B C 1
ATOM 1965 O O . PHE B 1 108 ? 11.383 7.305 2.316 1 97.94 108 PHE B O 1
ATOM 1972 N N . LYS B 1 109 ? 11.453 9.414 1.596 1 96.88 109 LYS B N 1
ATOM 1973 C CA . LYS B 1 109 ? 12.797 9.281 1.038 1 96.88 109 LYS B CA 1
ATOM 1974 C C . LYS B 1 109 ? 13.781 10.203 1.747 1 96.88 109 LYS B C 1
ATOM 1976 O O . LYS B 1 109 ? 13.461 11.359 2.041 1 96.88 109 LYS B O 1
ATOM 1981 N N . LYS B 1 110 ? 14.914 9.68 2.072 1 95.69 110 LYS B N 1
ATOM 1982 C CA . LYS B 1 110 ? 16 10.453 2.65 1 95.69 110 LYS B CA 1
ATOM 1983 C C . LYS B 1 110 ? 16.875 11.078 1.559 1 95.69 110 LYS B C 1
ATOM 1985 O O . LYS B 1 110 ? 17.359 10.375 0.667 1 95.69 110 LYS B O 1
ATOM 1990 N N . TYR B 1 111 ? 17.047 12.336 1.616 1 93.31 111 TYR B N 1
ATOM 1991 C CA . TYR B 1 111 ? 17.906 13.031 0.668 1 93.31 111 TYR B CA 1
ATOM 1992 C C . TYR B 1 111 ? 19.281 13.305 1.278 1 93.31 111 TYR B C 1
ATOM 1994 O O . TYR B 1 111 ? 19.484 13.078 2.473 1 93.31 111 TYR B O 1
ATOM 2002 N N . ASN B 1 112 ? 20.312 13.609 0.523 1 83.25 112 ASN B N 1
ATOM 2003 C CA . ASN B 1 112 ? 21.719 13.766 0.878 1 83.25 112 ASN B CA 1
ATOM 2004 C C . ASN B 1 112 ? 21.891 14.695 2.072 1 83.25 112 ASN B C 1
ATOM 2006 O O . ASN B 1 112 ? 22.828 14.539 2.859 1 83.25 112 ASN B O 1
ATOM 2010 N N . GLN B 1 113 ? 21.125 15.555 2.27 1 77.5 113 GLN B N 1
ATOM 2011 C CA . GLN B 1 113 ? 21.344 16.422 3.422 1 77.5 113 GLN B CA 1
ATOM 2012 C C . GLN B 1 113 ? 20.641 15.883 4.66 1 77.5 113 GLN B C 1
ATOM 2014 O O . GLN B 1 113 ? 20.547 16.578 5.68 1 77.5 113 GLN B O 1
ATOM 2019 N N . GLY B 1 114 ? 20.266 14.664 4.477 1 75.19 114 GLY B N 1
ATOM 2020 C CA . GLY B 1 114 ? 19.641 13.992 5.605 1 75.19 114 GLY B CA 1
ATOM 2021 C C . GLY B 1 114 ? 18.203 14.375 5.812 1 75.19 114 GLY B C 1
ATOM 2022 O O . GLY B 1 114 ? 17.594 14.047 6.84 1 75.19 114 GLY B O 1
ATOM 2023 N N . ASP B 1 115 ? 17.703 15.062 4.922 1 91.12 115 ASP B N 1
ATOM 2024 C CA . ASP B 1 115 ? 16.312 15.484 5.066 1 91.12 115 ASP B CA 1
ATOM 2025 C C . ASP B 1 115 ? 15.359 14.453 4.461 1 91.12 115 ASP B C 1
ATOM 2027 O O . ASP B 1 115 ? 15.625 13.906 3.391 1 91.12 115 ASP B O 1
ATOM 2031 N N . TRP B 1 116 ? 14.391 14.102 5.227 1 96.88 116 TRP B N 1
ATOM 2032 C CA . TRP B 1 116 ? 13.336 13.203 4.762 1 96.88 116 TRP B CA 1
ATOM 2033 C C . TRP B 1 116 ? 12.188 13.984 4.145 1 96.88 116 TRP B C 1
ATOM 2035 O O . TRP B 1 116 ? 11.875 15.094 4.582 1 96.88 116 TRP B O 1
ATOM 2045 N N . LYS B 1 117 ? 11.633 13.414 3.105 1 98 117 LYS B N 1
ATOM 2046 C CA . LYS B 1 117 ? 10.406 13.953 2.523 1 98 117 LYS B CA 1
ATOM 2047 C C . LYS B 1 117 ? 9.422 12.844 2.182 1 98 117 LYS B C 1
ATOM 2049 O O . LYS B 1 117 ? 9.828 11.734 1.807 1 98 117 LYS B O 1
ATOM 2054 N N . LEU B 1 118 ? 8.18 13.125 2.342 1 98.56 118 LEU B N 1
ATOM 2055 C CA . LEU B 1 118 ? 7.141 12.258 1.785 1 98.56 118 LEU B CA 1
ATOM 2056 C C . LEU B 1 118 ? 7.168 12.289 0.261 1 98.56 118 LEU B C 1
ATOM 2058 O O . LEU B 1 118 ? 7.027 13.352 -0.346 1 98.56 118 LEU B O 1
ATOM 2062 N N . VAL B 1 119 ? 7.312 11.094 -0.416 1 98.06 119 VAL B N 1
ATOM 2063 C CA . VAL B 1 119 ? 7.508 11.125 -1.861 1 98.06 119 VAL B CA 1
ATOM 2064 C C . VAL B 1 119 ? 6.359 10.398 -2.557 1 98.06 119 VAL B C 1
ATOM 2066 O O . VAL B 1 119 ? 6.102 10.617 -3.742 1 98.06 119 VAL B O 1
ATOM 2069 N N . ARG B 1 120 ? 5.676 9.5 -1.911 1 98.19 120 ARG B N 1
ATOM 2070 C CA . ARG B 1 120 ? 4.547 8.82 -2.541 1 98.19 120 ARG B CA 1
ATOM 2071 C C . ARG B 1 120 ? 3.588 8.266 -1.495 1 98.19 120 ARG B C 1
ATOM 2073 O O . ARG B 1 120 ? 3.996 7.957 -0.373 1 98.19 120 ARG B O 1
ATOM 2080 N N . SER B 1 121 ? 2.346 8.18 -1.841 1 98.56 121 SER B N 1
ATOM 2081 C CA . SER B 1 121 ? 1.312 7.613 -0.978 1 98.56 121 SER B CA 1
ATOM 2082 C C . SER B 1 121 ? 0.368 6.711 -1.764 1 98.56 121 SER B C 1
ATOM 2084 O O . SER B 1 121 ? -0.001 7.023 -2.896 1 98.56 121 SER B O 1
ATOM 2086 N N . TYR B 1 122 ? 0.085 5.633 -1.238 1 98.44 122 TYR B N 1
ATOM 2087 C CA . TYR B 1 122 ? -1.1 4.848 -1.564 1 98.44 122 TYR B CA 1
ATOM 2088 C C . TYR B 1 122 ? -2.125 4.914 -0.44 1 98.44 122 TYR B C 1
ATOM 2090 O O . TYR B 1 122 ? -1.799 4.664 0.723 1 98.44 122 TYR B O 1
ATOM 2098 N N . ILE B 1 123 ? -3.377 5.258 -0.754 1 98.44 123 ILE B N 1
ATOM 2099 C CA . ILE B 1 123 ? -4.344 5.582 0.289 1 98.44 123 ILE B CA 1
ATOM 2100 C C . ILE B 1 123 ? -5.641 4.809 0.049 1 98.44 123 ILE B C 1
ATOM 2102 O O . ILE B 1 123 ? -6.168 4.801 -1.065 1 98.44 123 ILE B O 1
ATOM 2106 N N . GLU B 1 124 ? -6.16 4.148 1.004 1 97.25 124 GLU B N 1
ATOM 2107 C CA . GLU B 1 124 ? -7.496 3.568 1.062 1 97.25 124 GLU B CA 1
ATOM 2108 C C . GLU B 1 124 ? -8.406 4.363 1.997 1 97.25 124 GLU B C 1
ATOM 2110 O O . GLU B 1 124 ? -8.18 4.395 3.209 1 97.25 124 GLU B O 1
ATOM 2115 N N . THR B 1 125 ? -9.406 4.98 1.417 1 96.75 125 THR B N 1
ATOM 2116 C CA . THR B 1 125 ? -10.234 5.852 2.244 1 96.75 125 THR B CA 1
ATOM 2117 C C . THR B 1 125 ? -11.477 5.113 2.729 1 96.75 125 THR B C 1
ATOM 2119 O O . THR B 1 125 ? -11.898 4.125 2.119 1 96.75 125 THR B O 1
ATOM 2122 N N . GLY B 1 126 ? -12.016 5.562 3.836 1 94 126 GLY B N 1
ATOM 2123 C CA . GLY B 1 126 ? -13.312 5.117 4.312 1 94 126 GLY B CA 1
ATOM 2124 C C . GLY B 1 126 ? -13.32 3.664 4.754 1 94 126 GLY B C 1
ATOM 2125 O O . GLY B 1 126 ? -14.305 2.949 4.539 1 94 126 GLY B O 1
ATOM 2126 N N . ILE B 1 127 ? -12.227 3.209 5.324 1 93.25 127 ILE B N 1
ATOM 2127 C CA . ILE B 1 127 ? -12.141 1.828 5.785 1 93.25 127 ILE B CA 1
ATOM 2128 C C . ILE B 1 127 ? -12.898 1.675 7.102 1 93.25 127 ILE B C 1
ATOM 2130 O O . ILE B 1 127 ? -12.82 2.545 7.973 1 93.25 127 ILE B O 1
ATOM 2134 N N . SER B 1 128 ? -13.586 0.517 7.227 1 86.56 128 SER B N 1
ATOM 2135 C CA . SER B 1 128 ? -14.359 0.285 8.438 1 86.56 128 SER B CA 1
ATOM 2136 C C . SER B 1 128 ? -13.453 -0.011 9.625 1 86.56 128 SER B C 1
ATOM 2138 O O . SER B 1 128 ? -12.523 -0.811 9.523 1 86.56 128 SER B O 1
ATOM 2140 N N . LEU B 1 129 ? -13.648 0.538 10.719 1 80.31 129 LEU B N 1
ATOM 2141 C CA . LEU B 1 129 ? -12.844 0.367 11.922 1 80.31 129 LEU B CA 1
ATOM 2142 C C . LEU B 1 129 ? -13.234 -0.91 12.664 1 80.31 129 LEU B C 1
ATOM 2144 O O . LEU B 1 129 ? -12.492 -1.387 13.523 1 80.31 129 LEU B O 1
ATOM 2148 N N . ASN B 1 130 ? -14.289 -1.551 12.492 1 65.56 130 ASN B N 1
ATOM 2149 C CA . ASN B 1 130 ? -14.664 -2.791 13.164 1 65.56 130 ASN B CA 1
ATOM 2150 C C . ASN B 1 130 ? -13.68 -3.914 12.859 1 65.56 130 ASN B C 1
ATOM 2152 O O . ASN B 1 130 ? -13.508 -4.832 13.664 1 65.56 130 ASN B O 1
ATOM 2156 N N . GLY B 1 131 ? -13.102 -4.004 11.773 1 54.28 131 GLY B N 1
ATOM 2157 C CA . GLY B 1 131 ? -12.242 -5.102 11.359 1 54.28 131 GLY B CA 1
ATOM 2158 C C . GLY B 1 131 ? -10.766 -4.746 11.398 1 54.28 131 GLY B C 1
ATOM 2159 O O . GLY B 1 131 ? -9.906 -5.613 11.234 1 54.28 131 GLY B O 1
ATOM 2160 N N . VAL B 1 132 ? -10.477 -3.551 11.273 1 54.78 132 VAL B N 1
ATOM 2161 C CA . VAL B 1 132 ? -9.086 -3.17 11.102 1 54.78 132 VAL B CA 1
ATOM 2162 C C . VAL B 1 132 ? -8.312 -3.408 12.398 1 54.78 132 VAL B C 1
ATOM 2164 O O . VAL B 1 132 ? -8.906 -3.479 13.477 1 54.78 132 VAL B O 1
ATOM 2167 N N . PHE B 1 133 ? -6.848 -3.59 12.234 1 53.97 133 PHE B N 1
ATOM 2168 C CA . PHE B 1 133 ? -5.734 -3.93 13.109 1 53.97 133 PHE B CA 1
ATOM 2169 C C . PHE B 1 133 ? -5.848 -3.197 14.445 1 53.97 133 PHE B C 1
ATOM 2171 O O . PHE B 1 133 ? -4.934 -3.25 15.266 1 53.97 133 PHE B O 1
ATOM 2178 N N . PHE B 1 134 ? -7 -2.418 14.688 1 45.81 134 PHE B N 1
ATOM 2179 C CA . PHE B 1 134 ? -6.789 -1.542 15.836 1 45.81 134 PHE B CA 1
ATOM 2180 C C . PHE B 1 134 ? -6.984 -2.303 17.141 1 45.81 134 PHE B C 1
ATOM 2182 O O . PHE B 1 134 ? -7.031 -1.7 18.219 1 45.81 134 PHE B O 1
ATOM 2189 N N . ASN B 1 135 ? -7.219 -3.557 16.969 1 39.28 135 ASN B N 1
ATOM 2190 C CA . ASN B 1 135 ? -7.438 -4.125 18.297 1 39.28 135 ASN B CA 1
ATOM 2191 C C . ASN B 1 135 ? -6.129 -4.27 19.062 1 39.28 135 ASN B C 1
ATOM 2193 O O . ASN B 1 135 ? -6.117 -4.766 20.188 1 39.28 135 ASN B O 1
ATOM 2197 N N . ASN B 1 136 ? -4.969 -4.121 18.656 1 34.38 136 ASN B N 1
ATOM 2198 C CA . ASN B 1 136 ? -4.156 -4.281 19.844 1 34.38 136 ASN B CA 1
ATOM 2199 C C . ASN B 1 136 ? -4.316 -3.098 20.797 1 34.38 136 ASN B C 1
ATOM 2201 O O . ASN B 1 136 ? -4.355 -1.945 20.359 1 34.38 136 ASN B O 1
#

Foldseek 3Di:
DPPLVVVLVVQCVVCLQLLPLPSNLVQADQQAKEWEADPNDIDIDGSVVVSVVSNVVSVVCVVQVKGKDKDFPDWADDDPFKIWTWMKIWIQGPNRTDQFIKIKTWMWGQDPVRRIHTRYIYMYGGHGPVPDPPPD/DPPLVVVLVVQCVVCLQLLPLPSNLVQADQQAKEWEADPNDIDIDGSVVVSVVSNVVSVVCVVQVKGKDKDFPDKADDDPFKIWTWMKIWIAGPNRTDQFIKIKTWMWGQDPVRRIHTRYIYMYGGHGPPPDPPPD

Solvent-accessible surface area (backbone atoms only — not comparable to full-atom values): 14221 Å² total; per-residue (Å²): 127,66,65,68,52,56,55,50,49,52,51,53,50,49,24,56,62,66,50,33,61,77,58,42,57,75,38,40,33,82,81,19,41,34,39,36,32,52,93,83,41,80,46,75,46,38,38,70,56,46,52,52,50,49,50,54,52,32,51,52,29,62,78,56,61,37,40,66,48,71,43,82,75,45,77,39,47,35,46,98,48,31,37,31,39,34,32,37,38,35,42,29,43,87,88,40,66,55,71,39,25,33,40,36,45,36,32,32,36,53,43,93,86,68,48,64,26,39,40,36,36,44,34,42,47,70,21,41,54,90,59,31,85,68,73,114,128,65,67,68,52,56,55,49,50,51,52,53,51,49,23,58,60,65,50,32,62,75,58,42,56,74,39,43,35,83,79,20,40,34,41,35,33,50,94,83,42,81,45,73,47,38,37,70,59,47,53,53,51,49,48,53,52,32,50,50,30,61,75,56,62,39,40,63,47,72,42,80,76,46,76,38,46,36,46,98,48,31,37,31,40,34,31,37,38,34,41,31,41,86,86,40,67,55,72,40,26,32,40,35,45,35,33,31,36,53,42,94,87,69,47,63,24,38,40,36,37,42,34,42,47,69,22,40,56,90,62,31,84,68,74,115

Organism: NCBI:txid1224748

pLDDT: mean 92.55, std 11.77, range [34.16, 98.62]

Nearest PDB structures (foldseek):
  3bb9-assembly1_A  TM=7.247E-01  e=8.246E-07  Shewanella frigidimarina NCIMB 400
  5wqf-assembly3_F  TM=6.769E-01  e=1.348E-06  Aspergillus terreus NIH2624
  3dm8-assembly1_A-2  TM=6.374E-01  e=6.879E-05  Rhodopseudomonas palustris
  7c5x-assembly1_B  TM=6.599E-01  e=5.225E-04  Bigelowiella natans
  7sh3-assembly1_B  TM=5.110E-01  e=5.241E-02  Rickettsia typhi str. Wilmington